Protein AF-A0A2N2TMP2-F1 (afdb_monomer)

Nearest PDB structures (foldseek):
  4es4-assembly1_H  TM=8.788E-01  e=8.209E-01  Escherichia coli K-12
  1g8e-assembly1_A  TM=8.271E-01  e=9.065E-01  Escherichia coli
  2avu-assembly1_D  TM=7.393E-01  e=7.812E-01  Escherichia coli
  8j56-assembly1_E  TM=9.249E-01  e=2.214E+00  Cupriavidus necator
  8j56-assembly1_B  TM=7.055E-01  e=1.417E+00  Cupriavidus necator

pLDDT: mean 82.1, std 12.94, range [31.88, 95.31]

Sequence (190 aa):
MTAQVSIDRDIAEENLMLLDARSRMLNETRFFPAIARWGMCSETVNEVRSLEATMIERAADCLAPLFGFIDLDETVVQAIESTDIAGQARQRDEVDAVIAEENLALLLTRWSSCKQSPVHAQAVFGLSTRLIDSLRRATISDLRRASRRGVRLGAVTVRPQYFFHAGRNLWLQRSQRTNLAICNSRRGAY

Radius of gyration: 16.53 Å; Cα contacts (8 Å, |Δi|>4): 237; chains: 1; bounding box: 43×38×39 Å

Mean predicted aligned error: 7.03 Å

Structure (mmCIF, N/CA/C/O backbone):
data_AF-A0A2N2TMP2-F1
#
_entry.id   AF-A0A2N2TMP2-F1
#
loop_
_atom_site.group_PDB
_atom_site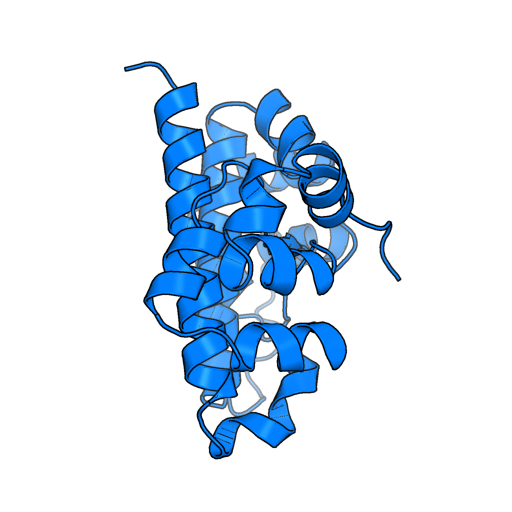.id
_atom_site.type_symbol
_atom_site.label_atom_id
_atom_site.label_alt_id
_atom_site.label_comp_id
_atom_site.label_asym_id
_atom_site.label_entity_id
_atom_site.label_seq_id
_atom_site.pdbx_PDB_ins_code
_atom_site.Cartn_x
_atom_site.Cartn_y
_atom_site.Cartn_z
_atom_site.occupancy
_atom_site.B_iso_or_equiv
_atom_site.auth_seq_id
_atom_site.auth_comp_id
_atom_site.auth_asym_id
_atom_site.auth_atom_id
_atom_site.pdbx_PDB_model_num
ATOM 1 N N . MET A 1 1 ? 14.740 2.806 21.865 1.00 49.12 1 MET A N 1
ATOM 2 C CA . MET A 1 1 ? 14.217 2.954 20.488 1.00 49.12 1 MET A CA 1
ATOM 3 C C . MET A 1 1 ? 12.872 3.652 20.571 1.00 49.12 1 MET A C 1
ATOM 5 O O . MET A 1 1 ? 12.043 3.222 21.359 1.00 49.12 1 MET A O 1
ATOM 9 N N . THR A 1 2 ? 12.695 4.768 19.868 1.00 55.72 2 THR A N 1
ATOM 10 C CA . THR A 1 2 ? 11.462 5.573 19.885 1.00 55.72 2 THR A CA 1
ATOM 11 C C . THR A 1 2 ? 10.420 4.981 18.931 1.00 55.72 2 THR A C 1
ATOM 13 O O . THR A 1 2 ? 10.786 4.400 17.913 1.00 55.72 2 THR A O 1
ATOM 16 N N . ALA A 1 3 ? 9.127 5.133 19.240 1.00 61.69 3 ALA A N 1
ATOM 17 C CA . ALA A 1 3 ? 8.019 4.599 18.432 1.00 61.69 3 ALA A CA 1
ATOM 18 C C . ALA A 1 3 ? 8.085 5.020 16.947 1.00 61.69 3 ALA A C 1
ATOM 20 O O . ALA A 1 3 ? 7.755 4.233 16.069 1.00 61.69 3 ALA A O 1
ATOM 21 N N . GLN A 1 4 ? 8.616 6.214 16.661 1.00 59.62 4 GLN A N 1
ATOM 22 C CA . GLN A 1 4 ? 8.807 6.720 15.298 1.00 59.62 4 GLN A CA 1
ATOM 23 C C . GLN A 1 4 ? 9.732 5.831 14.445 1.00 59.62 4 GLN A C 1
ATOM 25 O O . GLN A 1 4 ? 9.402 5.534 13.304 1.00 59.62 4 GLN A O 1
ATOM 30 N N . VAL A 1 5 ? 10.838 5.333 15.014 1.00 62.31 5 VAL A N 1
ATOM 31 C CA . VAL A 1 5 ? 11.801 4.470 14.297 1.00 62.31 5 VAL A CA 1
ATOM 32 C C . VAL A 1 5 ? 11.179 3.117 13.933 1.00 62.31 5 VAL A C 1
ATOM 34 O O . VAL A 1 5 ? 11.568 2.509 12.941 1.00 62.31 5 VAL A O 1
ATOM 37 N N . SER A 1 6 ? 10.207 2.644 14.720 1.00 72.12 6 SER A N 1
ATOM 38 C CA . SER A 1 6 ? 9.470 1.415 14.409 1.00 72.12 6 SER A CA 1
ATOM 39 C C . SER A 1 6 ? 8.534 1.613 13.219 1.00 72.12 6 SER A C 1
ATOM 41 O O . SER A 1 6 ? 8.517 0.782 12.323 1.00 72.12 6 SER A O 1
ATOM 43 N N . ILE A 1 7 ? 7.792 2.723 13.185 1.00 71.38 7 ILE A N 1
ATOM 44 C CA . ILE A 1 7 ? 6.792 2.974 12.138 1.00 71.38 7 ILE A CA 1
ATOM 45 C C . ILE A 1 7 ? 7.455 3.258 10.786 1.00 71.38 7 ILE A C 1
ATOM 47 O O . ILE A 1 7 ? 7.003 2.764 9.758 1.00 71.38 7 ILE A O 1
ATOM 51 N N . ASP A 1 8 ? 8.551 4.017 10.787 1.00 76.31 8 ASP A N 1
ATOM 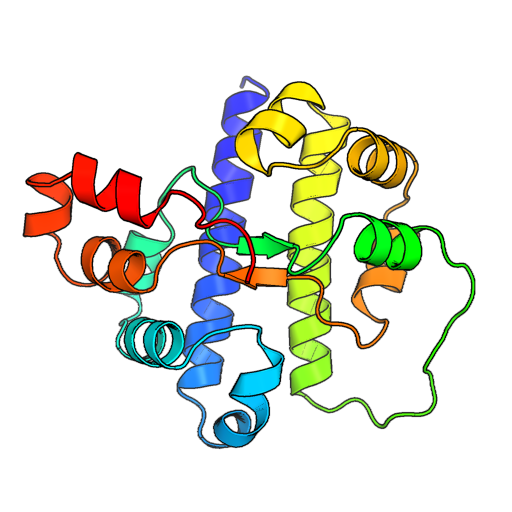52 C CA . ASP A 1 8 ? 9.315 4.321 9.573 1.00 76.31 8 ASP A CA 1
ATOM 53 C C . ASP A 1 8 ? 9.846 3.035 8.910 1.00 76.31 8 ASP A C 1
ATOM 55 O O . ASP A 1 8 ? 9.836 2.899 7.685 1.00 76.31 8 ASP A O 1
ATOM 59 N N . ARG A 1 9 ? 10.245 2.05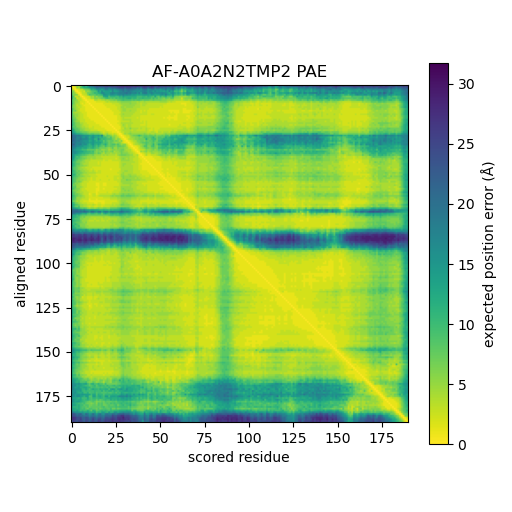5 9.731 1.00 82.94 9 ARG A N 1
ATOM 60 C CA . ARG A 1 9 ? 10.654 0.726 9.274 1.00 82.94 9 ARG A CA 1
ATOM 61 C C . ARG A 1 9 ? 9.478 -0.075 8.709 1.00 82.94 9 ARG A C 1
ATOM 63 O O . ARG A 1 9 ? 9.628 -0.667 7.644 1.00 82.94 9 ARG A O 1
ATOM 70 N N . ASP A 1 10 ? 8.323 -0.048 9.374 1.00 85.81 10 ASP A N 1
ATOM 71 C CA . ASP A 1 10 ? 7.113 -0.741 8.911 1.00 85.81 10 ASP A CA 1
ATOM 72 C C . ASP A 1 10 ? 6.667 -0.233 7.521 1.00 85.81 10 ASP A C 1
ATOM 74 O O . ASP A 1 10 ? 6.232 -1.020 6.681 1.00 85.81 10 ASP A O 1
ATOM 78 N N . ILE A 1 11 ? 6.819 1.071 7.240 1.00 87.94 11 ILE A N 1
ATOM 79 C CA . ILE A 1 11 ? 6.499 1.663 5.926 1.00 87.94 11 ILE A CA 1
ATOM 80 C C . ILE A 1 11 ? 7.450 1.158 4.836 1.00 87.94 11 ILE A C 1
ATOM 82 O O . ILE A 1 11 ? 6.992 0.765 3.764 1.00 87.94 11 ILE A O 1
ATOM 86 N N . ALA A 1 12 ? 8.760 1.158 5.092 1.00 89.50 12 ALA A N 1
ATOM 87 C CA . ALA A 1 12 ? 9.741 0.684 4.117 1.00 89.50 12 ALA A CA 1
ATOM 88 C C . ALA A 1 12 ? 9.577 -0.821 3.827 1.00 89.50 12 ALA A C 1
ATOM 90 O O . ALA A 1 12 ? 9.623 -1.240 2.668 1.00 89.50 12 ALA A O 1
ATOM 91 N N . GLU A 1 13 ? 9.324 -1.629 4.863 1.00 91.31 13 GLU A N 1
ATOM 92 C CA . GLU A 1 13 ? 9.059 -3.066 4.723 1.00 91.31 13 GLU A CA 1
ATOM 93 C C . GLU A 1 13 ? 7.775 -3.327 3.920 1.00 91.31 13 GLU A C 1
ATOM 95 O O . GLU A 1 13 ? 7.776 -4.155 3.004 1.00 91.31 13 GLU A O 1
ATOM 100 N N . GLU A 1 14 ? 6.698 -2.583 4.191 1.00 92.88 14 GLU A N 1
ATOM 101 C CA . GLU A 1 14 ? 5.471 -2.654 3.398 1.00 92.88 14 GLU A CA 1
ATOM 102 C C . GLU A 1 14 ? 5.707 -2.274 1.933 1.00 92.88 14 GLU A C 1
ATOM 104 O O . GLU A 1 14 ? 5.269 -2.996 1.032 1.00 92.88 14 GLU A O 1
ATOM 109 N N . ASN A 1 15 ? 6.379 -1.145 1.691 1.00 93.88 15 ASN A N 1
ATOM 110 C CA . ASN A 1 15 ? 6.670 -0.656 0.348 1.00 93.88 15 ASN A CA 1
ATOM 111 C C . ASN A 1 15 ? 7.409 -1.720 -0.465 1.00 93.88 15 ASN A C 1
ATOM 113 O O . ASN A 1 15 ? 7.020 -2.000 -1.599 1.00 93.88 15 ASN A O 1
ATOM 117 N N . LEU A 1 16 ? 8.439 -2.334 0.124 1.00 94.00 16 LEU A N 1
ATOM 118 C CA . LEU A 1 16 ? 9.240 -3.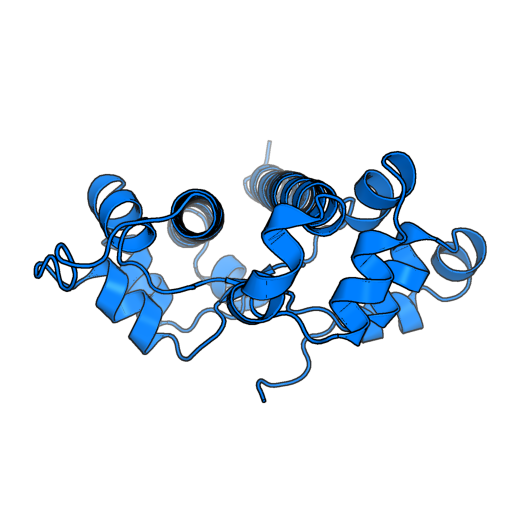360 -0.534 1.00 94.00 16 LEU A CA 1
ATOM 119 C C . LEU A 1 16 ? 8.409 -4.605 -0.827 1.00 94.00 16 LEU A C 1
ATOM 121 O O . LEU A 1 16 ? 8.372 -5.061 -1.967 1.00 94.00 16 LEU A O 1
ATOM 125 N N . MET A 1 17 ? 7.712 -5.127 0.181 1.00 93.00 17 MET A N 1
ATOM 126 C CA . MET A 1 17 ? 6.927 -6.351 0.054 1.00 93.00 17 MET A CA 1
ATOM 127 C C . MET A 1 17 ? 5.840 -6.225 -1.021 1.00 93.00 17 MET A C 1
ATOM 129 O O . MET A 1 17 ? 5.687 -7.120 -1.853 1.00 93.00 17 MET A O 1
ATOM 133 N N . LEU A 1 18 ? 5.092 -5.119 -1.023 1.00 92.00 18 LEU A N 1
ATOM 134 C CA . LEU A 1 18 ? 4.006 -4.905 -1.978 1.00 92.00 18 LEU A CA 1
ATOM 135 C C . LEU A 1 18 ? 4.530 -4.596 -3.388 1.00 92.00 18 LEU A C 1
ATOM 137 O O . LEU A 1 18 ? 3.979 -5.096 -4.371 1.00 92.00 18 LEU A O 1
ATOM 141 N N . LEU A 1 19 ? 5.597 -3.799 -3.512 1.00 92.38 19 LEU A N 1
ATOM 142 C CA . LEU A 1 19 ? 6.170 -3.453 -4.815 1.00 92.38 19 LEU A CA 1
ATOM 143 C C . LEU A 1 19 ? 6.845 -4.656 -5.483 1.00 92.38 19 LEU A C 1
ATOM 145 O O . LEU A 1 19 ? 6.641 -4.873 -6.678 1.00 92.38 19 LEU A O 1
ATOM 149 N N . ASP A 1 20 ? 7.592 -5.457 -4.721 1.00 92.25 20 ASP A N 1
ATOM 150 C CA . ASP A 1 20 ? 8.212 -6.689 -5.213 1.00 92.25 20 ASP A CA 1
ATOM 151 C C . ASP A 1 20 ? 7.157 -7.701 -5.678 1.00 92.25 20 ASP A C 1
ATOM 153 O O . ASP A 1 20 ? 7.233 -8.204 -6.801 1.00 92.25 20 ASP A O 1
ATOM 157 N N . ALA A 1 21 ? 6.124 -7.942 -4.860 1.00 88.75 21 ALA A N 1
ATOM 158 C CA . ALA A 1 21 ? 5.033 -8.844 -5.219 1.00 88.75 21 ALA A CA 1
ATOM 159 C C . ALA A 1 21 ? 4.359 -8.411 -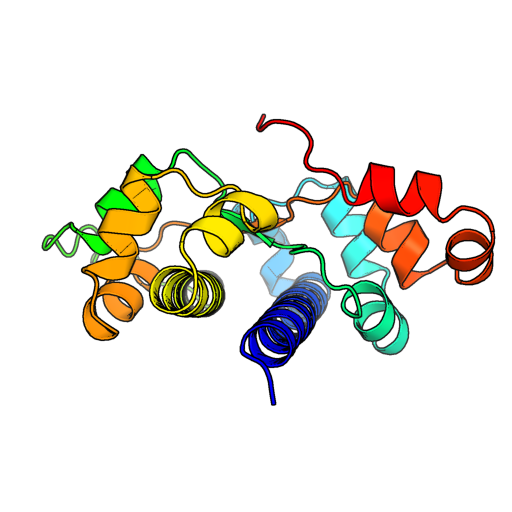6.530 1.00 88.75 21 ALA A C 1
ATOM 161 O O . ALA A 1 21 ? 4.222 -9.215 -7.455 1.00 88.75 21 ALA A O 1
ATOM 162 N N . ARG A 1 22 ? 4.015 -7.124 -6.660 1.00 87.88 22 ARG A N 1
ATOM 163 C CA . ARG A 1 22 ? 3.415 -6.588 -7.890 1.00 87.88 22 ARG A CA 1
ATOM 164 C C . ARG A 1 22 ? 4.345 -6.697 -9.091 1.00 87.88 22 ARG A C 1
ATOM 166 O O . ARG A 1 22 ? 3.878 -7.068 -10.164 1.00 87.88 22 ARG A O 1
ATOM 173 N N . SER A 1 23 ? 5.635 -6.403 -8.936 1.00 89.00 23 SER A N 1
ATOM 174 C CA . SER A 1 23 ? 6.600 -6.526 -10.034 1.00 89.00 23 SER A CA 1
ATOM 175 C C . SER A 1 23 ? 6.718 -7.970 -10.525 1.00 89.00 23 SER A C 1
ATOM 177 O O . SER A 1 23 ? 6.630 -8.220 -11.730 1.00 89.00 23 SER A O 1
ATOM 179 N N . ARG A 1 24 ? 6.825 -8.942 -9.608 1.00 87.00 24 ARG A N 1
ATOM 180 C CA . ARG A 1 24 ? 6.861 -10.368 -9.965 1.00 87.00 24 ARG A CA 1
ATOM 181 C C . ARG A 1 24 ? 5.616 -10.779 -10.738 1.00 87.00 24 ARG A C 1
ATOM 183 O O . ARG A 1 24 ? 5.731 -11.334 -11.827 1.00 87.00 24 ARG A O 1
ATOM 190 N N . MET A 1 25 ? 4.436 -10.425 -10.239 1.00 83.56 25 MET A N 1
ATOM 191 C CA . MET A 1 25 ? 3.199 -10.805 -10.910 1.00 83.56 25 MET A CA 1
ATOM 192 C C . MET A 1 25 ? 2.999 -10.092 -12.259 1.00 83.56 25 MET A C 1
ATOM 194 O O . MET A 1 25 ? 2.483 -10.706 -13.187 1.00 83.56 25 MET A O 1
ATOM 198 N N . LEU A 1 26 ? 3.406 -8.823 -12.411 1.00 85.44 26 LEU A N 1
ATOM 199 C CA . LEU A 1 26 ? 3.325 -8.106 -13.696 1.00 85.44 26 LEU A CA 1
ATOM 200 C C . LEU A 1 26 ? 4.223 -8.723 -14.778 1.00 85.44 26 LEU A C 1
ATOM 202 O O . LEU A 1 26 ? 3.937 -8.579 -15.969 1.00 85.44 26 LEU A O 1
ATOM 206 N N . ASN A 1 27 ? 5.307 -9.382 -14.372 1.00 83.50 27 ASN A N 1
ATOM 207 C CA . ASN A 1 27 ? 6.220 -10.083 -15.271 1.00 83.50 27 ASN A CA 1
ATOM 208 C C . ASN A 1 27 ? 5.737 -11.498 -15.634 1.00 83.50 27 ASN A C 1
ATOM 210 O O . ASN A 1 27 ? 6.237 -12.095 -16.587 1.00 83.50 27 ASN A O 1
ATOM 214 N N . GLU A 1 28 ? 4.733 -12.024 -14.935 1.00 82.31 28 GLU A N 1
ATOM 215 C CA . GLU A 1 28 ? 4.119 -13.311 -15.238 1.00 82.31 28 GLU A CA 1
ATOM 216 C C . GLU A 1 28 ? 2.938 -13.148 -16.214 1.00 82.31 28 GLU A C 1
ATOM 218 O O . GLU A 1 28 ? 1.871 -12.635 -15.872 1.00 82.31 28 GLU A O 1
ATOM 223 N N . THR A 1 29 ? 3.092 -13.656 -17.442 1.00 66.31 29 THR A N 1
ATOM 224 C CA . THR A 1 29 ? 2.125 -13.503 -18.550 1.00 66.31 29 THR A CA 1
ATOM 225 C C . THR A 1 29 ? 0.694 -13.933 -18.198 1.00 66.31 29 THR A C 1
ATOM 227 O O . THR A 1 29 ? -0.268 -13.364 -18.714 1.00 66.31 29 THR A O 1
ATOM 230 N N . ARG A 1 30 ? 0.534 -14.904 -17.288 1.00 70.62 30 ARG A N 1
ATOM 231 C CA . ARG A 1 30 ? -0.775 -15.404 -16.831 1.00 70.62 30 ARG A CA 1
ATOM 232 C C . ARG A 1 30 ? -1.618 -14.354 -16.102 1.00 70.62 30 ARG A C 1
ATOM 234 O O . ARG A 1 30 ? -2.841 -14.450 -16.121 1.00 70.62 30 ARG A O 1
ATOM 241 N N . PHE A 1 31 ? -0.992 -13.347 -15.495 1.00 68.94 31 PHE A N 1
ATOM 242 C CA . PHE A 1 31 ? -1.686 -12.324 -14.709 1.00 68.94 31 PHE A CA 1
ATOM 243 C C . PHE A 1 31 ? -2.033 -11.064 -15.508 1.00 68.94 31 PHE A C 1
ATOM 245 O O . PHE A 1 31 ? -2.768 -10.206 -15.019 1.00 68.94 31 PHE A O 1
ATOM 252 N N . PHE A 1 32 ? -1.581 -10.973 -16.762 1.00 66.62 32 PHE A N 1
ATOM 253 C CA . PHE A 1 32 ? -1.795 -9.807 -17.618 1.00 66.62 32 PHE A CA 1
ATOM 254 C C . PHE A 1 32 ? -3.281 -9.433 -17.828 1.00 66.62 32 PHE A C 1
ATOM 256 O O . PHE A 1 32 ? -3.613 -8.250 -17.725 1.00 66.62 32 PHE A O 1
ATOM 263 N N . PRO A 1 33 ? -4.220 -10.385 -18.023 1.00 67.19 33 PRO A N 1
ATOM 264 C CA . PRO A 1 33 ? -5.647 -10.063 -18.149 1.00 67.19 33 PRO A CA 1
ATOM 265 C C . PRO A 1 33 ? -6.276 -9.487 -16.868 1.00 67.19 33 PRO A C 1
ATOM 267 O O . PRO A 1 33 ? -7.332 -8.861 -16.926 1.00 67.19 33 PRO A O 1
ATOM 270 N N . ALA A 1 34 ? -5.643 -9.693 -15.707 1.00 67.88 34 ALA A N 1
ATOM 271 C CA . ALA A 1 34 ? -6.163 -9.302 -14.399 1.00 67.88 34 ALA A CA 1
ATOM 272 C C . ALA A 1 34 ? -5.573 -7.984 -13.868 1.00 67.88 34 ALA A C 1
ATOM 274 O O . ALA A 1 34 ? -5.944 -7.557 -12.776 1.00 67.88 34 ALA A O 1
ATOM 275 N N . ILE A 1 35 ? -4.711 -7.306 -14.637 1.00 69.44 35 ILE A N 1
ATOM 276 C CA . ILE A 1 35 ? -4.037 -6.055 -14.240 1.00 69.44 35 ILE A CA 1
ATOM 277 C C . ILE A 1 35 ? -5.031 -4.973 -13.791 1.00 69.44 35 ILE A C 1
ATOM 279 O O . ILE A 1 35 ? -4.772 -4.256 -12.823 1.00 69.44 35 ILE A O 1
ATOM 283 N N . ALA A 1 36 ? -6.203 -4.898 -14.432 1.00 69.00 36 ALA A N 1
ATOM 284 C CA . ALA A 1 36 ? -7.260 -3.955 -14.061 1.00 69.00 36 ALA A CA 1
ATOM 285 C C . ALA A 1 36 ? -7.739 -4.123 -12.603 1.00 69.00 36 ALA A C 1
ATOM 287 O O . ALA A 1 36 ? -8.183 -3.159 -11.985 1.00 69.00 36 ALA A O 1
ATOM 288 N N . ARG A 1 37 ? -7.607 -5.323 -12.016 1.00 72.56 37 ARG A N 1
ATOM 289 C CA . ARG A 1 37 ? -8.005 -5.617 -10.626 1.00 72.56 37 ARG A CA 1
ATOM 290 C C . ARG A 1 37 ? -7.001 -5.108 -9.589 1.00 72.56 37 ARG A C 1
ATOM 292 O O . ARG A 1 37 ? -7.318 -5.105 -8.403 1.00 72.56 37 ARG A O 1
ATOM 299 N N . TRP A 1 38 ? -5.799 -4.685 -9.992 1.00 73.62 38 TRP A N 1
ATOM 300 C CA . TRP A 1 38 ? -4.738 -4.275 -9.056 1.00 73.62 38 TRP A CA 1
ATOM 301 C C . TRP A 1 38 ? -4.730 -2.775 -8.751 1.00 73.62 38 TRP A C 1
ATOM 303 O O . TRP A 1 38 ? -3.855 -2.298 -8.019 1.00 73.62 38 TRP A O 1
ATOM 313 N N . GLY A 1 39 ? -5.698 -2.029 -9.296 1.00 72.25 39 GLY A N 1
ATOM 314 C CA . GLY A 1 39 ? -5.834 -0.594 -9.053 1.00 72.25 39 GLY A CA 1
ATOM 315 C C . GLY A 1 39 ? -4.616 0.194 -9.542 1.00 72.25 39 GLY A C 1
ATOM 316 O O . GLY A 1 39 ? -4.125 1.068 -8.835 1.00 72.25 39 GLY A O 1
ATOM 317 N N . MET A 1 40 ? -4.071 -0.167 -10.710 1.00 78.88 40 MET A N 1
ATOM 318 C CA . MET A 1 40 ? -2.970 0.551 -11.361 1.00 78.88 40 MET A CA 1
ATOM 319 C C . MET A 1 40 ? -3.402 1.031 -12.741 1.00 78.88 40 MET A C 1
ATOM 321 O O . MET A 1 40 ? -4.021 0.283 -13.496 1.00 78.88 40 MET A O 1
ATOM 325 N N . CYS A 1 41 ? -3.031 2.262 -13.092 1.00 82.50 41 CYS A N 1
ATOM 326 C CA . CYS A 1 41 ? -3.118 2.714 -14.475 1.00 82.50 41 CYS A CA 1
ATOM 327 C C . CYS A 1 41 ? -2.030 2.041 -15.331 1.00 82.50 41 CYS A C 1
ATOM 329 O O . CYS A 1 41 ? -1.021 1.546 -14.818 1.00 82.50 41 CYS A O 1
ATOM 331 N N . SER A 1 42 ? -2.222 2.049 -16.651 1.00 83.38 42 SER A N 1
ATOM 332 C CA . SER A 1 42 ? -1.281 1.471 -17.623 1.00 83.38 42 SER A CA 1
ATOM 333 C C . SER A 1 42 ? 0.132 2.052 -17.506 1.00 83.38 42 SER A C 1
ATOM 335 O O . SER A 1 42 ? 1.112 1.329 -17.653 1.00 83.38 42 SER A O 1
ATOM 337 N N . GLU A 1 43 ? 0.248 3.341 -17.192 1.00 86.62 43 GLU A N 1
ATOM 338 C CA . GLU A 1 43 ? 1.528 4.022 -16.983 1.00 86.62 43 GLU A CA 1
ATOM 339 C C . GLU A 1 43 ? 2.282 3.444 -15.778 1.00 86.62 43 GLU A C 1
ATOM 341 O O . GLU A 1 43 ? 3.449 3.081 -15.904 1.00 86.62 43 GLU A O 1
ATOM 346 N N . THR A 1 44 ? 1.610 3.282 -14.629 1.00 87.38 44 THR A N 1
ATOM 347 C CA . THR A 1 44 ? 2.206 2.657 -13.436 1.00 87.38 44 THR A CA 1
ATOM 348 C C . THR A 1 44 ? 2.637 1.226 -13.724 1.00 87.38 44 THR A C 1
ATOM 350 O O . THR A 1 44 ? 3.726 0.822 -13.327 1.00 87.38 44 THR A O 1
ATOM 353 N N . VAL A 1 45 ? 1.811 0.463 -14.444 1.00 88.31 45 VAL A N 1
ATOM 354 C CA . VAL A 1 45 ? 2.128 -0.917 -14.836 1.00 88.31 45 VAL A CA 1
ATOM 355 C C . VAL A 1 45 ? 3.413 -0.972 -15.658 1.00 88.31 45 VAL A C 1
ATOM 357 O O . VAL A 1 45 ? 4.289 -1.783 -15.362 1.00 88.31 45 VAL A O 1
ATOM 360 N N . ASN A 1 46 ? 3.544 -0.103 -16.662 1.00 88.44 46 ASN A N 1
ATOM 361 C CA . ASN A 1 46 ? 4.725 -0.059 -17.521 1.00 88.44 46 ASN A CA 1
ATOM 362 C C . ASN A 1 46 ? 5.991 0.284 -16.732 1.00 88.44 46 ASN A C 1
ATOM 364 O O . ASN A 1 46 ? 7.019 -0.368 -16.918 1.00 88.44 46 ASN A O 1
ATOM 368 N N . GLU A 1 47 ? 5.913 1.269 -15.835 1.00 90.38 47 GLU A N 1
ATOM 369 C CA . GLU A 1 47 ? 7.061 1.654 -15.018 1.00 90.38 47 GLU A CA 1
ATOM 370 C C . GLU A 1 47 ? 7.462 0.537 -14.055 1.00 90.38 47 GLU A C 1
ATOM 372 O O . GLU A 1 47 ? 8.621 0.128 -14.073 1.00 90.38 47 GLU A O 1
ATOM 377 N N . VAL A 1 48 ? 6.520 -0.022 -13.285 1.00 89.56 48 VAL A N 1
ATOM 378 C CA . VAL A 1 48 ? 6.807 -1.092 -12.312 1.00 89.56 48 VAL A CA 1
ATOM 379 C C . VAL A 1 48 ? 7.362 -2.339 -13.001 1.00 89.56 48 VAL A C 1
ATOM 381 O O . VAL A 1 48 ? 8.343 -2.904 -12.525 1.00 89.56 48 VAL A O 1
ATOM 384 N N . ARG A 1 49 ? 6.804 -2.741 -14.152 1.00 89.38 49 ARG A N 1
ATOM 385 C CA . ARG A 1 49 ? 7.297 -3.901 -14.916 1.00 89.38 49 ARG A CA 1
ATOM 386 C C . ARG A 1 49 ? 8.722 -3.701 -15.439 1.00 89.38 49 ARG A C 1
ATOM 388 O O . ARG A 1 49 ? 9.437 -4.671 -15.660 1.00 89.38 49 ARG A O 1
ATOM 395 N N . SER A 1 50 ? 9.134 -2.453 -15.657 1.00 89.44 50 SER A N 1
ATOM 396 C CA . SER A 1 50 ? 10.478 -2.123 -16.142 1.00 89.44 50 SER A CA 1
ATOM 397 C C . SER A 1 50 ? 11.555 -2.105 -15.049 1.00 89.44 50 SER A C 1
ATOM 399 O O . SER A 1 50 ? 12.726 -1.899 -15.367 1.00 89.44 50 SER A O 1
ATOM 401 N N . LEU A 1 51 ? 11.183 -2.287 -13.776 1.00 90.50 51 LEU A N 1
ATOM 402 C CA . LEU A 1 51 ? 12.120 -2.263 -12.655 1.00 90.50 51 LEU A CA 1
ATOM 403 C C . LEU A 1 51 ? 12.804 -3.621 -12.464 1.00 90.50 51 LEU A C 1
ATOM 405 O O . LEU A 1 51 ? 12.150 -4.649 -12.304 1.00 90.50 51 LEU A O 1
ATOM 409 N N . GLU A 1 52 ? 14.133 -3.603 -12.384 1.00 90.94 52 GLU A N 1
ATOM 410 C CA . GLU A 1 52 ? 14.924 -4.737 -11.893 1.00 90.94 52 GLU A CA 1
ATOM 411 C C . GLU A 1 52 ? 14.915 -4.789 -10.356 1.00 90.94 52 GLU A C 1
ATOM 413 O O . GLU A 1 52 ? 14.621 -3.790 -9.700 1.00 90.94 52 GLU A O 1
ATOM 418 N N . ALA A 1 53 ? 15.315 -5.920 -9.763 1.00 89.12 53 ALA A N 1
ATOM 419 C CA . ALA A 1 53 ? 15.309 -6.130 -8.308 1.00 89.12 53 ALA A CA 1
ATOM 420 C C . ALA A 1 53 ? 15.982 -4.989 -7.517 1.00 89.12 53 ALA A C 1
ATOM 422 O O . ALA A 1 53 ? 15.391 -4.428 -6.599 1.00 89.12 53 ALA A O 1
ATOM 423 N N . THR A 1 54 ? 17.172 -4.550 -7.940 1.00 89.88 54 THR A N 1
ATOM 424 C CA . THR A 1 54 ? 17.877 -3.436 -7.276 1.00 89.88 54 THR A CA 1
ATOM 425 C C . THR A 1 54 ? 17.152 -2.094 -7.424 1.00 89.88 54 THR A C 1
ATOM 427 O O . THR A 1 54 ? 17.300 -1.206 -6.590 1.00 89.88 54 THR A O 1
ATOM 430 N N . MET A 1 55 ? 16.364 -1.909 -8.485 1.00 92.06 55 MET A N 1
ATOM 431 C CA . MET A 1 55 ? 15.561 -0.703 -8.701 1.00 92.06 55 MET A CA 1
ATOM 432 C C . MET A 1 55 ? 14.300 -0.714 -7.837 1.00 92.06 55 MET A C 1
ATOM 434 O O . MET A 1 55 ? 13.873 0.347 -7.386 1.00 92.06 55 MET A O 1
ATOM 438 N N . ILE A 1 56 ? 13.732 -1.899 -7.592 1.00 92.06 56 ILE A N 1
ATOM 439 C CA . ILE A 1 56 ? 12.610 -2.110 -6.672 1.00 92.06 56 ILE A CA 1
ATOM 440 C C . ILE A 1 56 ? 13.036 -1.753 -5.252 1.00 92.06 56 ILE A C 1
ATOM 442 O O . ILE A 1 56 ? 12.374 -0.933 -4.623 1.00 92.06 56 ILE A O 1
ATOM 446 N N . GLU A 1 57 ? 14.165 -2.289 -4.782 1.00 90.88 57 GLU A N 1
ATOM 447 C CA . GLU A 1 57 ? 14.707 -1.977 -3.453 1.00 90.88 57 GLU A CA 1
ATOM 448 C C . GLU A 1 57 ? 14.895 -0.469 -3.265 1.00 90.88 57 GLU A C 1
ATOM 450 O O . GLU A 1 57 ? 14.429 0.099 -2.281 1.00 90.88 57 GLU A O 1
ATOM 455 N N . ARG A 1 58 ? 15.487 0.213 -4.254 1.00 88.75 58 ARG A N 1
ATOM 456 C CA . ARG A 1 58 ? 15.661 1.674 -4.214 1.00 88.75 58 ARG A CA 1
ATOM 457 C C . ARG A 1 58 ? 14.350 2.449 -4.216 1.00 88.75 58 ARG A C 1
ATOM 459 O O . ARG A 1 58 ? 14.252 3.467 -3.540 1.00 88.75 58 ARG A O 1
ATOM 466 N N . ALA A 1 59 ? 13.374 2.023 -5.014 1.00 89.62 59 ALA A N 1
ATOM 467 C CA . ALA A 1 59 ? 12.074 2.680 -5.068 1.00 89.62 59 ALA A CA 1
ATOM 468 C C . ALA A 1 59 ? 11.278 2.463 -3.773 1.00 89.62 59 ALA A C 1
ATOM 470 O O . ALA A 1 59 ? 10.523 3.339 -3.371 1.00 89.62 59 ALA A O 1
ATOM 471 N N . ALA A 1 60 ? 11.452 1.315 -3.120 1.00 91.88 60 ALA A N 1
ATOM 472 C CA . ALA A 1 60 ? 10.812 0.998 -1.853 1.00 91.88 60 ALA A CA 1
ATOM 473 C C . ALA A 1 60 ? 11.481 1.665 -0.640 1.00 91.88 60 ALA A C 1
ATOM 475 O O . ALA A 1 60 ? 10.804 1.885 0.366 1.00 91.88 60 ALA A O 1
ATOM 476 N N . ASP A 1 61 ? 12.768 2.021 -0.742 1.00 88.94 61 ASP A N 1
ATOM 477 C CA . ASP A 1 61 ? 13.554 2.709 0.292 1.00 88.94 61 ASP A CA 1
ATOM 478 C C . ASP A 1 61 ? 13.144 4.185 0.448 1.00 88.94 61 ASP A C 1
ATOM 480 O O . ASP A 1 61 ? 13.862 5.137 0.124 1.00 88.94 61 ASP A O 1
ATOM 484 N N . CYS A 1 62 ? 11.915 4.391 0.914 1.00 85.62 62 CYS A N 1
ATOM 485 C CA . CYS A 1 62 ? 11.417 5.687 1.324 1.00 85.62 62 CYS A CA 1
ATOM 486 C C . CYS A 1 62 ? 10.439 5.559 2.493 1.00 85.62 62 CYS A C 1
ATOM 488 O O . CYS A 1 62 ? 9.770 4.545 2.677 1.00 85.62 62 CYS A O 1
ATOM 490 N N . LEU A 1 63 ? 10.330 6.642 3.262 1.00 84.56 63 LEU A N 1
ATOM 491 C CA . LEU A 1 63 ? 9.450 6.724 4.432 1.00 84.56 63 LEU A CA 1
ATOM 492 C C . LEU A 1 63 ? 8.024 7.170 4.087 1.00 84.56 63 LEU A C 1
ATOM 494 O O . LEU A 1 63 ? 7.201 7.381 4.973 1.00 84.56 63 LEU A O 1
ATOM 498 N N . ALA A 1 64 ? 7.730 7.361 2.801 1.00 86.00 64 ALA A N 1
ATOM 499 C CA . ALA A 1 64 ? 6.386 7.680 2.354 1.00 86.00 64 ALA A CA 1
ATOM 500 C C . ALA A 1 64 ? 5.667 6.390 1.942 1.00 86.00 64 ALA A C 1
ATOM 502 O O . ALA A 1 64 ? 6.265 5.555 1.261 1.00 86.00 64 ALA A O 1
ATOM 503 N N . PRO A 1 65 ? 4.386 6.224 2.296 1.00 89.00 65 PRO A N 1
ATOM 504 C CA . PRO A 1 65 ? 3.619 5.074 1.851 1.00 89.00 65 PRO A CA 1
ATOM 505 C C . PRO A 1 65 ? 3.377 5.145 0.338 1.00 89.00 65 PRO A C 1
ATOM 507 O O . PRO A 1 65 ? 2.669 6.032 -0.145 1.00 89.00 65 PRO A O 1
ATOM 510 N N . LEU A 1 66 ? 3.925 4.183 -0.409 1.00 91.12 66 LEU A N 1
ATOM 511 C CA . LEU A 1 66 ? 3.677 4.050 -1.851 1.00 91.12 66 LEU A CA 1
ATOM 512 C C . LEU A 1 66 ? 2.276 3.514 -2.145 1.00 91.12 66 LEU A C 1
ATOM 514 O O . LEU A 1 66 ? 1.726 3.737 -3.229 1.00 91.12 66 LEU A O 1
ATOM 518 N N . PHE A 1 67 ? 1.713 2.813 -1.165 1.00 90.81 67 PHE A N 1
ATOM 519 C CA . PHE A 1 67 ? 0.413 2.181 -1.225 1.00 90.81 67 PHE A CA 1
ATOM 520 C C . PHE A 1 67 ? -0.544 2.803 -0.205 1.00 90.81 67 PHE A C 1
ATOM 522 O O . PHE A 1 67 ? -0.165 3.244 0.882 1.00 90.81 67 PHE A O 1
ATOM 529 N N . GLY A 1 68 ? -1.824 2.833 -0.545 1.00 89.25 68 GLY A N 1
ATOM 530 C CA . GLY A 1 68 ? -2.884 3.332 0.324 1.00 89.25 68 GLY A CA 1
ATOM 531 C C . GLY A 1 68 ? -4.224 2.733 -0.057 1.00 89.25 68 GLY A C 1
ATOM 532 O O . GLY A 1 68 ? -4.294 1.913 -0.971 1.00 89.25 68 GLY A O 1
ATOM 533 N N . PHE A 1 69 ? -5.281 3.111 0.657 1.00 88.94 69 PHE A N 1
ATOM 534 C CA . PHE A 1 69 ? -6.616 2.614 0.343 1.00 88.94 69 PHE A CA 1
ATOM 535 C C . PHE A 1 69 ? -7.152 3.234 -0.963 1.00 88.94 69 PHE A C 1
ATOM 537 O O . PHE A 1 69 ? -6.898 4.410 -1.216 1.00 88.94 69 PHE A O 1
ATOM 544 N N . ILE A 1 70 ? -7.825 2.428 -1.800 1.00 77.50 70 ILE A N 1
ATOM 545 C CA . ILE A 1 70 ? -8.365 2.827 -3.120 1.00 77.50 70 ILE A CA 1
ATOM 546 C C . ILE A 1 70 ? -9.459 3.877 -2.980 1.00 77.50 70 ILE A C 1
ATOM 548 O O . ILE A 1 70 ? -9.450 4.871 -3.696 1.00 77.50 70 ILE A O 1
ATOM 552 N N . ASP A 1 71 ? -10.393 3.620 -2.070 1.00 68.69 71 ASP A N 1
ATOM 553 C CA . ASP A 1 71 ? -11.675 4.306 -1.985 1.00 68.69 71 ASP A CA 1
ATOM 554 C C . ASP A 1 71 ? -11.943 4.824 -0.575 1.00 68.69 71 ASP A C 1
ATOM 556 O O . ASP A 1 71 ? -11.269 4.448 0.388 1.00 68.69 71 ASP A O 1
ATOM 560 N N . LEU A 1 72 ? -12.976 5.673 -0.507 1.00 64.50 72 LEU A N 1
ATOM 561 C CA . LEU A 1 72 ? -13.624 6.218 0.684 1.00 64.50 72 LEU A CA 1
ATOM 562 C C . LEU A 1 72 ? -13.491 5.284 1.889 1.00 64.50 72 LEU A C 1
ATOM 564 O O . LEU A 1 72 ? -13.855 4.108 1.822 1.00 64.50 72 LEU A O 1
ATOM 568 N N . ASP A 1 73 ? -13.056 5.855 3.009 1.00 79.19 73 ASP A N 1
ATOM 569 C CA . ASP A 1 73 ? -12.925 5.208 4.315 1.00 79.19 73 ASP A CA 1
ATOM 570 C C . ASP A 1 73 ? -14.090 4.264 4.664 1.00 79.19 73 ASP A C 1
ATOM 572 O O . ASP A 1 73 ? -13.876 3.240 5.310 1.00 79.19 73 ASP A O 1
ATOM 576 N N . GLU A 1 74 ? -15.300 4.544 4.171 1.00 81.62 74 GLU A N 1
ATOM 577 C CA . GLU A 1 74 ? -16.481 3.685 4.285 1.00 81.62 74 GLU A CA 1
ATOM 578 C C . GLU A 1 74 ? -16.279 2.248 3.791 1.00 81.62 74 GLU A C 1
ATOM 580 O O . GLU A 1 74 ? -16.704 1.328 4.481 1.00 81.62 74 GLU A O 1
ATOM 585 N N . THR A 1 75 ? -15.628 2.011 2.649 1.00 85.94 75 THR A N 1
ATOM 586 C CA . THR A 1 75 ? -15.438 0.646 2.119 1.00 85.94 75 THR A CA 1
ATOM 587 C C . THR A 1 75 ? -14.552 -0.178 3.049 1.00 85.94 75 THR A C 1
ATOM 589 O O . THR A 1 75 ? -14.820 -1.352 3.311 1.00 85.94 75 THR A O 1
ATOM 592 N N . VAL A 1 76 ? -13.507 0.447 3.598 1.00 88.50 76 VAL A N 1
ATOM 593 C CA . VAL A 1 76 ? -12.590 -0.198 4.546 1.00 88.50 76 VAL A CA 1
ATOM 594 C C . VAL A 1 76 ? -13.287 -0.426 5.887 1.00 88.50 76 VAL A C 1
ATOM 596 O O . VAL A 1 76 ? -13.213 -1.526 6.434 1.00 88.50 76 VAL A O 1
ATOM 599 N N . VAL A 1 77 ? -14.018 0.575 6.385 1.00 91.00 77 VAL A N 1
ATOM 600 C CA . VAL A 1 77 ? -14.823 0.472 7.611 1.00 91.00 77 VAL A CA 1
ATOM 601 C C . VAL A 1 77 ? -15.853 -0.650 7.482 1.00 91.00 77 VAL A C 1
ATOM 603 O O . VAL A 1 77 ? -15.907 -1.526 8.339 1.00 91.00 77 VAL A O 1
ATOM 606 N N . GLN A 1 78 ? -16.606 -0.704 6.382 1.00 88.69 78 GLN A N 1
ATOM 607 C CA . GLN A 1 78 ? -17.561 -1.780 6.114 1.00 88.69 78 GLN A CA 1
ATOM 608 C C . GLN A 1 78 ? -16.870 -3.141 6.035 1.00 88.69 78 GLN A C 1
ATOM 610 O O . GLN A 1 78 ? -17.381 -4.114 6.586 1.00 88.69 78 GLN A O 1
ATOM 615 N N . ALA A 1 79 ? -15.700 -3.236 5.397 1.00 88.06 79 ALA A N 1
ATOM 616 C CA . ALA A 1 79 ? -14.961 -4.492 5.314 1.00 88.06 79 ALA A CA 1
ATOM 617 C C . ALA A 1 79 ? -14.540 -5.023 6.698 1.00 88.06 79 ALA A C 1
ATOM 619 O O . ALA A 1 79 ? -14.573 -6.238 6.925 1.00 88.06 79 ALA A O 1
ATOM 620 N N . ILE A 1 80 ? -14.170 -4.127 7.616 1.00 90.19 80 ILE A N 1
ATOM 621 C CA . ILE A 1 80 ? -13.767 -4.449 8.991 1.00 90.19 80 ILE A CA 1
ATOM 622 C C . ILE A 1 80 ? -14.989 -4.780 9.858 1.00 90.19 80 ILE A C 1
ATOM 624 O O . ILE A 1 80 ? -15.033 -5.840 10.487 1.00 90.19 80 ILE A O 1
ATOM 628 N N . GLU A 1 81 ? -15.978 -3.887 9.886 1.00 89.31 81 GLU A N 1
ATOM 629 C CA . GLU A 1 81 ? -17.103 -3.915 10.831 1.00 89.31 81 GLU A CA 1
ATOM 630 C C . GLU A 1 81 ? -18.214 -4.880 10.421 1.00 89.31 81 GLU A C 1
ATOM 632 O O . GLU A 1 81 ? -18.942 -5.377 11.278 1.00 89.31 81 GLU A O 1
ATOM 637 N N . SER A 1 82 ? -18.344 -5.193 9.130 1.00 81.00 82 SER A N 1
ATOM 638 C CA . SER A 1 82 ? -19.347 -6.154 8.688 1.00 81.00 82 SER A CA 1
ATOM 639 C C . SER A 1 82 ? -19.038 -7.546 9.259 1.00 81.00 82 SER A C 1
ATOM 641 O O . SER A 1 82 ? -17.914 -8.070 9.186 1.00 81.00 82 SER A O 1
ATOM 643 N N . THR A 1 83 ? -20.076 -8.156 9.823 1.00 69.88 83 THR A N 1
ATOM 644 C CA . THR A 1 83 ? -20.120 -9.559 10.250 1.00 69.88 83 THR A CA 1
ATOM 645 C C . THR A 1 83 ? -20.533 -10.480 9.107 1.00 69.88 83 THR A C 1
ATOM 647 O O . THR A 1 83 ? -20.197 -11.664 9.127 1.00 69.88 83 THR A O 1
ATOM 650 N N . ASP A 1 84 ? -21.193 -9.936 8.082 1.00 64.31 84 ASP A N 1
ATOM 651 C CA . ASP A 1 84 ? -21.619 -10.693 6.914 1.00 64.31 84 ASP A CA 1
ATOM 652 C C . ASP A 1 84 ? -20.409 -11.149 6.114 1.00 64.31 84 ASP A C 1
ATOM 654 O O . ASP A 1 84 ? -19.613 -10.340 5.628 1.00 64.31 84 ASP A O 1
ATOM 658 N N . ILE A 1 85 ? -20.297 -12.459 5.917 1.00 54.12 85 ILE A N 1
ATOM 659 C CA . ILE A 1 85 ? -19.388 -13.055 4.940 1.00 54.12 85 ILE A CA 1
ATOM 660 C C . ILE A 1 85 ? -20.017 -12.850 3.553 1.00 54.12 85 ILE A C 1
ATOM 662 O O . ILE A 1 85 ? -20.460 -13.791 2.899 1.00 54.12 85 ILE A O 1
ATOM 666 N N . ALA A 1 86 ? -20.138 -11.598 3.113 1.00 47.59 86 ALA A N 1
ATOM 667 C CA . ALA A 1 86 ? -20.656 -11.300 1.788 1.00 47.59 86 ALA A CA 1
ATOM 668 C C . ALA A 1 86 ? -19.638 -11.804 0.748 1.00 47.59 86 ALA A C 1
ATOM 670 O O . ALA A 1 86 ? -18.551 -11.246 0.619 1.00 47.59 86 ALA A O 1
ATOM 671 N N . GLY A 1 87 ? -19.982 -12.890 0.042 1.00 48.56 87 GLY A N 1
ATOM 672 C CA . GLY A 1 87 ? -19.271 -13.350 -1.156 1.00 48.56 87 GLY A CA 1
ATOM 673 C C . GLY A 1 87 ? -18.502 -14.673 -1.050 1.00 48.56 87 GLY A C 1
ATOM 674 O O . GLY A 1 87 ? -17.366 -14.745 -1.505 1.00 48.56 87 GLY A O 1
ATOM 675 N N . GLN A 1 88 ? -19.091 -15.746 -0.509 1.00 45.25 88 GLN A N 1
ATOM 676 C CA . GLN A 1 88 ? -18.505 -17.103 -0.594 1.00 45.25 88 GLN A CA 1
ATOM 677 C C . GLN A 1 88 ? -18.824 -17.874 -1.894 1.00 45.25 88 GLN A C 1
ATOM 679 O O . GLN A 1 88 ? -18.460 -19.038 -2.009 1.00 45.25 88 GLN A O 1
ATOM 684 N N . ALA A 1 89 ? -19.453 -17.249 -2.896 1.00 47.06 89 ALA A N 1
ATOM 685 C CA . ALA A 1 89 ? -19.898 -17.943 -4.115 1.00 47.06 89 ALA A CA 1
ATOM 686 C C . ALA A 1 89 ? -19.142 -17.562 -5.407 1.00 47.06 89 ALA A C 1
ATOM 688 O O . ALA A 1 89 ? -19.607 -17.881 -6.498 1.00 47.06 89 ALA A O 1
ATOM 689 N N . ARG A 1 90 ? -17.986 -16.887 -5.325 1.00 59.31 90 ARG A N 1
ATOM 690 C CA . ARG A 1 90 ? -17.058 -16.764 -6.467 1.00 59.31 90 ARG A CA 1
ATOM 691 C C . ARG A 1 90 ? -15.878 -17.703 -6.249 1.00 59.31 90 ARG A C 1
ATOM 693 O O . ARG A 1 90 ? -15.285 -17.690 -5.172 1.00 59.31 90 ARG A O 1
ATOM 700 N N . GLN A 1 91 ? -15.546 -18.512 -7.260 1.00 59.84 91 GLN A N 1
ATOM 701 C CA . GLN A 1 91 ? -14.271 -19.231 -7.289 1.00 59.84 91 GLN A CA 1
ATOM 702 C C . GLN A 1 91 ? -13.158 -18.191 -7.163 1.00 59.84 91 GLN A C 1
ATOM 704 O O . GLN A 1 91 ? -12.996 -17.361 -8.053 1.00 59.84 91 GLN A O 1
ATOM 709 N N . ARG A 1 92 ? -12.450 -18.206 -6.030 1.00 68.50 92 ARG A N 1
ATOM 710 C CA . ARG A 1 92 ? -11.267 -17.371 -5.838 1.00 68.50 92 ARG A CA 1
ATOM 711 C C . ARG A 1 92 ? -10.178 -17.890 -6.755 1.00 68.50 92 ARG A C 1
ATOM 713 O O . ARG A 1 92 ? -9.819 -19.064 -6.664 1.00 68.50 92 ARG A O 1
ATOM 720 N N . ASP A 1 93 ? -9.679 -17.021 -7.617 1.00 77.88 93 ASP A N 1
ATOM 721 C CA . ASP A 1 93 ? -8.506 -17.320 -8.425 1.00 77.88 93 ASP A CA 1
ATOM 722 C C . ASP A 1 93 ? -7.210 -16.956 -7.679 1.00 77.88 93 ASP A C 1
ATOM 724 O O . ASP A 1 93 ? -7.221 -16.404 -6.575 1.00 77.88 93 ASP A O 1
ATOM 728 N N . GLU A 1 94 ? -6.065 -17.295 -8.271 1.00 81.44 94 GLU A N 1
ATOM 729 C CA . GLU A 1 94 ? -4.745 -16.981 -7.704 1.00 81.44 94 GLU A CA 1
ATOM 730 C C . GLU A 1 94 ? -4.554 -15.467 -7.490 1.00 81.44 94 GLU A C 1
ATOM 732 O O . GLU A 1 94 ? -3.882 -15.050 -6.549 1.00 81.44 94 GLU A O 1
ATOM 737 N N . VAL A 1 95 ? -5.192 -14.629 -8.316 1.00 81.25 95 VAL A N 1
ATOM 738 C CA . VAL A 1 95 ? -5.135 -13.167 -8.186 1.00 81.25 95 VAL A CA 1
ATOM 739 C C . VAL A 1 95 ? -5.885 -12.688 -6.946 1.00 81.25 95 VAL A C 1
ATOM 741 O O . VAL A 1 95 ? -5.381 -11.825 -6.229 1.00 81.25 95 VAL A O 1
ATOM 744 N N . ASP A 1 96 ? -7.056 -13.257 -6.653 1.00 83.50 96 ASP A N 1
ATOM 745 C CA . ASP A 1 96 ? -7.804 -12.953 -5.429 1.00 83.50 96 ASP A CA 1
ATOM 746 C C . ASP A 1 96 ? -7.019 -13.316 -4.167 1.00 83.50 96 ASP A C 1
ATOM 74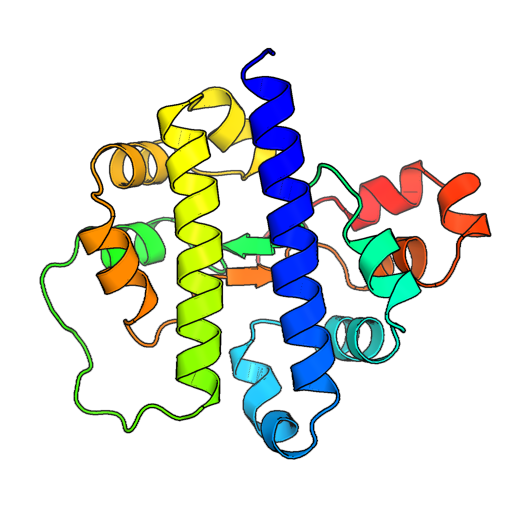8 O O . ASP A 1 96 ? -7.112 -12.609 -3.160 1.00 83.50 96 ASP A O 1
ATOM 752 N N . ALA A 1 97 ? -6.245 -14.405 -4.208 1.00 86.06 97 ALA A N 1
ATOM 753 C CA . ALA A 1 97 ? -5.390 -14.798 -3.093 1.00 86.06 97 ALA A CA 1
ATOM 754 C C . ALA A 1 97 ? -4.316 -13.736 -2.819 1.00 86.06 97 ALA A C 1
ATOM 756 O O . ALA A 1 97 ? -4.191 -13.285 -1.680 1.00 86.06 97 ALA A O 1
ATOM 757 N N . VAL A 1 98 ? -3.625 -13.259 -3.861 1.00 86.44 98 VAL A N 1
ATOM 758 C CA . VAL A 1 98 ? -2.606 -12.214 -3.692 1.00 86.44 98 VAL A CA 1
ATOM 759 C C . VAL A 1 98 ? -3.224 -10.883 -3.267 1.00 86.44 98 VAL A C 1
ATOM 761 O O . VAL A 1 98 ? -2.725 -10.238 -2.348 1.00 86.44 98 VAL A O 1
ATOM 764 N N . ILE A 1 99 ? -4.365 -10.494 -3.842 1.00 87.25 99 ILE A N 1
ATOM 765 C CA . ILE A 1 99 ? -5.093 -9.293 -3.406 1.00 87.25 99 ILE A CA 1
ATOM 766 C C . ILE A 1 99 ? -5.440 -9.376 -1.912 1.00 87.25 99 ILE A C 1
ATOM 768 O O . ILE A 1 99 ? -5.334 -8.375 -1.199 1.00 87.25 99 ILE A O 1
ATOM 772 N N . ALA A 1 100 ? -5.835 -10.552 -1.417 1.00 89.81 100 ALA A N 1
ATOM 773 C CA . ALA A 1 100 ? -6.146 -10.745 -0.006 1.00 89.81 100 ALA A CA 1
ATOM 774 C C . ALA A 1 100 ? -4.911 -10.641 0.905 1.00 89.81 100 ALA A C 1
ATOM 776 O O . ALA A 1 100 ? -5.034 -10.156 2.035 1.00 89.81 100 ALA A O 1
ATOM 777 N N . GLU A 1 101 ? -3.737 -11.064 0.436 1.00 90.88 101 GLU A N 1
ATOM 778 C CA . GLU A 1 101 ? -2.460 -10.874 1.134 1.00 90.88 101 GLU A CA 1
ATOM 779 C C . GLU A 1 101 ? -2.058 -9.396 1.164 1.00 90.88 101 GLU A C 1
ATOM 781 O O . GLU A 1 101 ? -1.782 -8.859 2.238 1.00 90.88 101 GLU A O 1
ATOM 786 N N . GLU A 1 102 ? -2.134 -8.699 0.025 1.00 91.00 102 GLU A N 1
ATOM 787 C CA . GLU A 1 102 ? -1.851 -7.262 -0.054 1.00 91.00 102 GLU A CA 1
ATOM 788 C C . GLU A 1 102 ? -2.806 -6.448 0.831 1.00 91.00 102 GLU A C 1
ATOM 790 O O . GLU A 1 102 ? -2.397 -5.514 1.518 1.00 91.00 102 GLU A O 1
ATOM 795 N N . ASN A 1 103 ? -4.096 -6.795 0.833 1.00 92.44 103 ASN A N 1
ATOM 796 C CA . ASN A 1 103 ? -5.077 -6.165 1.710 1.00 92.44 103 ASN A CA 1
ATOM 797 C C . ASN A 1 103 ? -4.702 -6.360 3.185 1.00 92.44 103 ASN A C 1
ATOM 799 O O . ASN A 1 103 ? -4.806 -5.421 3.971 1.00 92.44 103 ASN A O 1
ATOM 803 N N . LEU A 1 104 ? -4.285 -7.572 3.572 1.00 93.88 104 LEU A N 1
ATOM 804 C CA . LEU A 1 104 ? -3.925 -7.876 4.955 1.00 93.88 104 LEU A CA 1
ATOM 805 C C . LEU A 1 104 ? -2.691 -7.087 5.392 1.00 93.88 104 LEU A C 1
ATOM 807 O O . LEU A 1 104 ? -2.708 -6.506 6.474 1.00 93.88 104 LEU A O 1
ATOM 811 N N . ALA A 1 105 ? -1.662 -7.040 4.549 1.00 92.75 105 ALA A N 1
ATOM 812 C CA . ALA A 1 105 ? -0.466 -6.239 4.772 1.00 92.75 105 ALA A CA 1
ATOM 813 C C . ALA A 1 105 ? -0.811 -4.770 5.048 1.00 92.75 105 ALA A C 1
ATOM 815 O O . ALA A 1 105 ? -0.489 -4.248 6.114 1.00 92.75 105 ALA A O 1
ATOM 816 N N . LEU A 1 106 ? -1.569 -4.145 4.141 1.00 92.56 106 LEU A N 1
ATOM 817 C CA . LEU A 1 106 ? -1.978 -2.747 4.279 1.00 92.56 106 LEU A CA 1
ATOM 818 C C . LEU A 1 106 ? -2.772 -2.500 5.564 1.00 92.56 106 LEU A C 1
ATOM 820 O O . LEU A 1 106 ? -2.516 -1.525 6.276 1.00 92.56 106 LEU A O 1
ATOM 824 N N . LEU A 1 107 ? -3.735 -3.381 5.859 1.00 94.25 107 LEU A N 1
ATOM 825 C CA . LEU A 1 107 ? -4.563 -3.303 7.059 1.00 94.25 107 LEU A CA 1
ATOM 826 C C . LEU A 1 107 ? -3.723 -3.414 8.334 1.00 94.25 107 LEU A C 1
ATOM 828 O O . LEU A 1 107 ? -3.959 -2.648 9.263 1.00 94.25 107 LEU A O 1
ATOM 832 N N . LEU A 1 108 ? -2.746 -4.324 8.388 1.00 94.50 108 LEU A N 1
ATOM 833 C CA . LEU A 1 108 ? -1.890 -4.523 9.560 1.00 94.50 108 LEU A CA 1
ATOM 834 C C . LEU A 1 108 ? -0.999 -3.311 9.836 1.00 94.50 108 LEU A C 1
ATOM 836 O O . LEU A 1 108 ? -0.952 -2.857 10.981 1.00 94.50 108 LEU A O 1
ATOM 840 N N . THR A 1 109 ? -0.361 -2.743 8.812 1.00 92.25 109 THR A N 1
ATOM 841 C CA . THR A 1 109 ? 0.483 -1.548 8.964 1.00 92.25 109 THR A CA 1
ATOM 842 C C . THR A 1 109 ? -0.331 -0.358 9.472 1.00 92.25 109 THR A C 1
ATOM 844 O O . THR A 1 109 ? 0.054 0.302 10.440 1.00 92.25 109 THR A O 1
ATOM 847 N N . ARG A 1 110 ? -1.516 -0.107 8.887 1.00 93.31 110 ARG A N 1
ATOM 848 C CA . ARG A 1 110 ? -2.386 1.000 9.335 1.00 93.31 110 ARG A CA 1
ATOM 849 C C . ARG A 1 110 ? -2.947 0.728 10.722 1.00 93.31 110 ARG A C 1
ATOM 851 O O . ARG A 1 110 ? -2.959 1.634 11.545 1.00 93.31 110 ARG A O 1
ATOM 858 N N . TRP A 1 111 ? -3.359 -0.504 11.013 1.00 94.81 111 TRP A N 1
ATOM 859 C CA . TRP A 1 111 ? -3.835 -0.899 12.337 1.00 94.81 111 TRP A CA 1
ATOM 860 C C . TRP A 1 111 ? -2.774 -0.666 13.417 1.00 94.81 111 TRP A C 1
ATOM 862 O O . TRP A 1 111 ? -3.070 -0.024 14.426 1.00 94.81 111 TRP A O 1
ATOM 872 N N . SER A 1 112 ? -1.536 -1.111 13.181 1.00 92.88 112 SER A N 1
ATOM 873 C CA . SER A 1 112 ? -0.394 -0.868 14.071 1.00 92.88 112 SER A CA 1
ATOM 874 C C . SER A 1 112 ? -0.183 0.632 14.292 1.00 92.88 112 SER A C 1
ATOM 876 O O . SER A 1 112 ? -0.170 1.097 15.434 1.00 92.88 112 SER A O 1
ATOM 878 N N . SER A 1 113 ? -0.142 1.418 13.211 1.00 91.56 113 SER A N 1
ATOM 879 C CA . SER A 1 113 ? 0.020 2.871 13.293 1.00 91.56 113 SER A CA 1
ATOM 880 C C . SER A 1 113 ? -1.106 3.547 14.083 1.00 91.56 113 SER A C 1
ATOM 882 O O . SER A 1 113 ? -0.835 4.338 14.982 1.00 91.56 113 SER A O 1
ATOM 884 N N . CYS A 1 114 ? -2.371 3.183 13.847 1.00 93.06 114 CYS A N 1
ATOM 885 C CA . CYS A 1 114 ? -3.513 3.724 14.587 1.00 93.06 114 CYS A CA 1
ATOM 886 C C . CYS A 1 114 ? -3.473 3.388 16.086 1.00 93.06 114 CYS A C 1
ATOM 888 O O . CYS A 1 114 ? -3.965 4.169 16.903 1.00 93.06 114 CYS A O 1
ATOM 890 N N . LYS A 1 115 ? -2.917 2.229 16.463 1.00 91.06 115 LYS A N 1
ATOM 891 C CA . LYS A 1 115 ? -2.739 1.836 17.870 1.00 91.06 115 LYS A CA 1
ATOM 892 C C . LYS A 1 115 ? -1.603 2.608 18.542 1.00 91.06 115 LYS A C 1
ATOM 894 O O . LYS A 1 115 ? -1.731 2.927 19.721 1.00 91.06 115 LYS A O 1
ATOM 899 N N . GLN A 1 116 ? -0.531 2.907 17.810 1.00 91.00 116 GLN A N 1
ATOM 900 C CA . GLN A 1 116 ? 0.642 3.613 18.331 1.00 91.00 116 GLN A CA 1
ATOM 901 C C . GLN A 1 116 ? 0.459 5.139 18.356 1.00 91.00 116 GLN A C 1
ATOM 903 O O . GLN A 1 116 ? 0.754 5.778 19.363 1.00 91.00 116 GLN A O 1
ATOM 908 N N . SER A 1 117 ? -0.024 5.734 17.262 1.00 91.50 117 SER A N 1
ATOM 909 C CA . SER A 1 117 ? -0.222 7.180 17.122 1.00 91.50 117 SER A CA 1
ATOM 910 C C . SER A 1 117 ? -1.303 7.513 16.078 1.00 91.50 117 SER A C 1
ATOM 912 O O . SER A 1 117 ? -1.031 7.530 14.875 1.00 91.50 117 SER A O 1
ATOM 914 N N . PRO A 1 118 ? -2.529 7.860 16.516 1.00 90.31 118 PRO A N 1
ATOM 915 C CA . PRO A 1 118 ? -3.598 8.338 15.635 1.00 90.31 118 PRO A CA 1
ATOM 916 C C . PRO A 1 118 ? -3.198 9.549 14.782 1.00 90.31 118 PRO A C 1
ATOM 918 O O . PRO A 1 118 ? -3.542 9.618 13.606 1.00 90.31 118 PRO A O 1
ATOM 921 N N . VAL A 1 119 ? -2.432 10.480 15.364 1.00 90.19 119 VAL A N 1
ATOM 922 C CA . VAL A 1 119 ? -1.966 11.697 14.679 1.00 90.19 119 VAL A CA 1
ATOM 923 C C . VAL A 1 119 ? -1.021 11.343 13.536 1.00 90.19 119 VAL A C 1
ATOM 925 O O . VAL A 1 119 ? -1.165 11.871 12.436 1.00 90.19 119 VAL A O 1
ATOM 928 N N . HIS A 1 120 ? -0.089 10.415 13.768 1.00 88.81 120 HIS A N 1
ATOM 929 C CA . HIS A 1 120 ? 0.791 9.924 12.711 1.00 88.81 120 HIS A CA 1
ATOM 930 C C . HIS A 1 120 ? -0.021 9.215 11.622 1.00 88.81 120 HIS A C 1
ATOM 932 O O . HIS A 1 120 ? 0.177 9.482 10.440 1.00 88.81 120 HIS A O 1
ATOM 938 N N . ALA A 1 121 ? -0.969 8.356 12.009 1.00 89.19 121 ALA A N 1
ATOM 939 C CA . ALA A 1 121 ? -1.783 7.618 11.053 1.00 89.19 121 ALA A CA 1
ATOM 940 C C . ALA A 1 121 ? -2.589 8.552 10.130 1.00 89.19 121 ALA A C 1
ATOM 942 O O . ALA A 1 121 ? -2.661 8.332 8.920 1.00 89.19 121 ALA A O 1
ATOM 943 N N . GLN A 1 122 ? -3.129 9.639 10.683 1.00 89.62 122 GLN A N 1
ATOM 944 C CA . GLN A 1 122 ? -3.806 10.678 9.915 1.00 89.62 122 GLN A CA 1
ATOM 945 C C . GLN A 1 122 ? -2.834 11.456 9.014 1.00 89.62 122 GLN A C 1
ATOM 947 O O . GLN A 1 122 ? -3.115 11.637 7.833 1.00 89.62 122 GLN A O 1
ATOM 952 N N . ALA A 1 123 ? -1.688 11.894 9.541 1.00 86.31 123 ALA A N 1
ATOM 953 C CA . ALA A 1 123 ? -0.745 12.740 8.808 1.00 86.31 123 ALA A CA 1
ATOM 954 C C . ALA A 1 123 ? -0.007 12.003 7.676 1.00 86.31 123 ALA A C 1
ATOM 956 O O . ALA A 1 123 ? 0.210 12.579 6.613 1.00 86.31 123 ALA A O 1
ATOM 957 N N . VAL A 1 124 ? 0.377 10.742 7.896 1.00 87.44 124 VAL A N 1
ATOM 958 C CA . VAL A 1 124 ? 1.209 9.968 6.960 1.00 87.44 124 VAL A CA 1
ATOM 959 C C . VAL A 1 124 ? 0.366 9.127 6.011 1.00 87.44 124 VAL A C 1
ATOM 961 O O . VAL A 1 124 ? 0.604 9.131 4.805 1.00 87.44 124 VAL A O 1
ATOM 964 N N . PHE A 1 125 ? -0.651 8.428 6.522 1.00 88.00 125 PHE A N 1
ATOM 965 C CA . PHE A 1 125 ? -1.490 7.560 5.689 1.00 88.00 125 PHE A CA 1
ATOM 966 C C . PHE A 1 125 ? -2.757 8.252 5.174 1.00 88.00 125 PHE A C 1
ATOM 968 O O . PHE A 1 125 ? -3.422 7.699 4.291 1.00 88.00 125 PHE A O 1
ATOM 975 N N . GLY A 1 126 ? -3.075 9.454 5.668 1.00 87.94 126 GLY A N 1
ATOM 976 C CA . GLY A 1 126 ? -4.252 10.218 5.251 1.00 8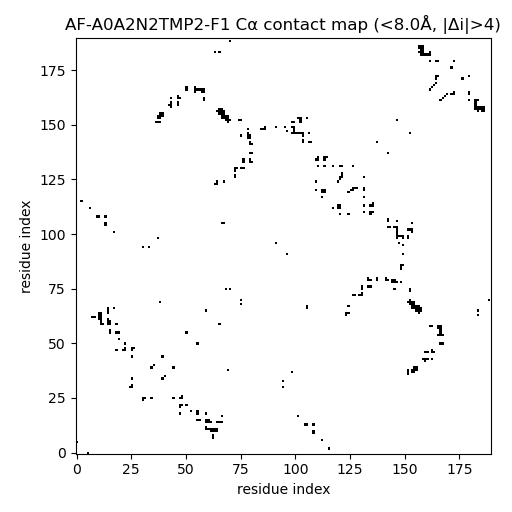7.94 126 GLY A CA 1
ATOM 977 C C . GLY A 1 126 ? -5.574 9.610 5.720 1.00 87.94 126 GLY A C 1
ATOM 978 O O . GLY A 1 126 ? -6.576 9.786 5.038 1.00 87.94 126 GLY A O 1
ATOM 979 N N . LEU A 1 127 ? -5.576 8.848 6.820 1.00 90.88 127 LEU A N 1
ATOM 980 C CA . LEU A 1 127 ? -6.785 8.184 7.325 1.00 90.88 127 LEU A CA 1
ATOM 981 C C . LEU A 1 127 ? -7.715 9.198 7.998 1.00 90.88 127 LEU A C 1
ATOM 983 O O . LEU A 1 127 ? -7.240 10.045 8.761 1.00 90.88 127 LEU A O 1
ATOM 987 N N . SER A 1 128 ? -9.032 9.095 7.793 1.00 92.00 128 SER A N 1
ATOM 988 C CA . SER A 1 128 ? -9.973 9.896 8.580 1.00 92.00 128 SER A CA 1
ATOM 989 C C . SER A 1 128 ? -10.057 9.402 10.022 1.00 92.00 128 SER A C 1
ATOM 991 O O . SER A 1 128 ? -9.745 8.253 10.349 1.00 92.00 128 SER A O 1
ATOM 993 N N . THR A 1 129 ? -10.581 10.264 10.891 1.00 91.88 129 THR A N 1
ATOM 994 C CA . THR A 1 129 ? -10.887 9.931 12.285 1.00 91.88 129 THR A CA 1
ATOM 995 C C . THR A 1 129 ? -11.777 8.692 12.398 1.00 91.88 129 THR A C 1
ATOM 997 O O . THR A 1 129 ? -11.512 7.825 13.225 1.00 91.88 129 THR A O 1
ATOM 1000 N N . ARG A 1 130 ? -12.781 8.551 11.521 1.00 93.12 130 ARG A N 1
ATOM 1001 C CA . ARG A 1 130 ? -13.706 7.410 11.548 1.00 93.12 130 ARG A CA 1
ATOM 1002 C C . ARG A 1 130 ? -12.993 6.091 11.253 1.00 93.12 130 ARG A C 1
ATOM 1004 O O . ARG A 1 130 ? -13.214 5.104 11.955 1.00 93.12 130 ARG A O 1
ATOM 1011 N N . LEU A 1 131 ? -12.126 6.066 10.240 1.00 93.69 131 LEU A N 1
ATOM 1012 C CA . LEU A 1 131 ? -11.360 4.868 9.896 1.00 93.69 131 LEU A CA 1
ATOM 1013 C C . LEU A 1 131 ? -10.346 4.518 10.988 1.00 93.69 131 LEU A C 1
ATOM 1015 O O . LEU A 1 131 ? -10.203 3.346 11.339 1.00 93.69 131 LEU A O 1
ATOM 1019 N N . ILE A 1 132 ? -9.695 5.526 11.575 1.00 95.00 132 ILE A N 1
ATOM 1020 C CA . ILE A 1 132 ? -8.810 5.339 12.728 1.00 95.00 132 ILE A CA 1
ATOM 1021 C C . ILE A 1 132 ? -9.573 4.689 13.887 1.00 95.00 132 ILE A C 1
ATOM 1023 O O . ILE A 1 132 ? -9.096 3.704 14.448 1.00 95.00 132 ILE A O 1
ATOM 1027 N N . ASP A 1 133 ? -10.762 5.181 14.230 1.00 94.81 133 ASP A N 1
ATOM 1028 C CA . ASP A 1 133 ? -11.570 4.624 15.318 1.00 94.81 133 ASP A CA 1
ATOM 1029 C C . ASP A 1 133 ? -12.040 3.193 15.028 1.00 94.81 133 ASP A C 1
ATOM 1031 O O . ASP A 1 133 ? -12.075 2.347 15.928 1.00 94.81 133 ASP A O 1
ATOM 1035 N N . SER A 1 134 ? -12.367 2.889 13.772 1.00 94.81 134 SER A N 1
ATOM 1036 C CA . SER A 1 134 ? -12.713 1.531 13.345 1.00 94.81 134 SER A CA 1
ATOM 1037 C C . SER A 1 134 ? -11.514 0.582 13.479 1.00 94.81 134 SER A C 1
ATOM 1039 O O . SER A 1 134 ? -11.593 -0.432 14.178 1.00 94.81 134 SER A O 1
ATOM 1041 N N . LEU A 1 135 ? -10.346 0.959 12.943 1.00 95.19 135 LEU A N 1
ATOM 1042 C CA . LEU A 1 135 ? -9.105 0.185 13.061 1.00 95.19 135 LEU A CA 1
ATOM 1043 C C . LEU A 1 135 ? -8.678 0.012 14.525 1.00 95.19 135 LEU A C 1
ATOM 1045 O O . LEU A 1 135 ? -8.294 -1.079 14.940 1.00 95.19 135 LEU A O 1
ATOM 1049 N N . ARG A 1 136 ? -8.796 1.044 15.363 1.00 95.31 136 ARG A N 1
ATOM 1050 C CA . ARG A 1 136 ? -8.460 0.936 16.792 1.00 95.31 136 ARG A CA 1
ATOM 1051 C C . ARG A 1 136 ? -9.368 -0.025 17.551 1.00 95.31 136 ARG A C 1
ATOM 1053 O O . ARG A 1 136 ? -8.928 -0.545 18.575 1.00 95.31 136 ARG A O 1
ATOM 1060 N N . ARG A 1 137 ? -10.592 -0.278 17.090 1.00 94.88 137 ARG A N 1
ATOM 1061 C CA . ARG A 1 137 ? -11.511 -1.251 17.705 1.00 94.88 137 ARG A CA 1
ATOM 1062 C C . ARG A 1 137 ? -11.383 -2.653 17.106 1.00 94.88 137 ARG A C 1
ATOM 1064 O O . ARG A 1 137 ? -11.710 -3.620 17.785 1.00 94.88 137 ARG A O 1
ATOM 1071 N N . ALA A 1 138 ? -10.852 -2.768 15.891 1.00 94.75 138 ALA A N 1
ATOM 1072 C CA . ALA A 1 138 ? -10.672 -4.035 15.195 1.00 94.75 138 ALA A CA 1
ATOM 1073 C C . ALA A 1 138 ? -9.673 -4.978 15.888 1.00 94.75 138 ALA A C 1
ATOM 1075 O O . ALA A 1 138 ? -8.637 -4.559 16.426 1.00 94.75 138 ALA A O 1
ATOM 1076 N N . THR A 1 139 ? -9.962 -6.275 15.798 1.00 94.62 139 THR A N 1
ATOM 1077 C CA . THR A 1 139 ? -9.057 -7.374 16.148 1.00 94.62 139 THR A CA 1
ATOM 1078 C C . THR A 1 139 ? -8.312 -7.886 14.913 1.00 94.62 139 THR A C 1
ATOM 1080 O O . THR A 1 139 ? -8.743 -7.689 13.779 1.00 94.62 139 THR A O 1
ATOM 1083 N N . ILE A 1 140 ? -7.227 -8.641 15.113 1.00 93.88 140 ILE A N 1
ATOM 1084 C CA . ILE A 1 140 ? -6.512 -9.318 14.012 1.00 93.88 140 ILE A CA 1
ATOM 1085 C C . ILE A 1 140 ? -7.449 -10.248 13.215 1.00 93.88 140 ILE A C 1
ATOM 1087 O O . ILE A 1 140 ? -7.295 -10.388 12.001 1.00 93.88 140 ILE A O 1
ATOM 1091 N N . SER A 1 141 ? -8.431 -10.872 13.878 1.00 93.19 141 SER A N 1
ATOM 1092 C CA . SER A 1 141 ? -9.440 -11.707 13.213 1.00 93.19 141 SER A CA 1
ATOM 1093 C C . SER A 1 141 ? -10.284 -10.889 12.233 1.00 93.19 141 SER A C 1
ATOM 1095 O O . SER A 1 141 ? -10.499 -11.318 11.099 1.00 93.19 141 SER A O 1
ATOM 1097 N N . ASP A 1 142 ? -10.681 -9.676 12.627 1.00 93.44 142 ASP A N 1
ATOM 1098 C CA . ASP A 1 142 ? -11.450 -8.767 11.771 1.00 93.44 142 ASP A CA 1
ATOM 1099 C C . ASP A 1 142 ? -10.648 -8.342 10.545 1.00 93.44 142 ASP A C 1
ATOM 1101 O O . ASP A 1 142 ? -11.169 -8.379 9.434 1.00 93.44 142 ASP A O 1
ATOM 1105 N N . LEU A 1 143 ? -9.356 -8.043 10.712 1.00 94.25 143 LEU A N 1
ATOM 1106 C CA . LEU A 1 143 ? -8.477 -7.686 9.593 1.00 94.25 143 LEU A CA 1
ATOM 1107 C C . LEU A 1 143 ? -8.294 -8.854 8.613 1.00 94.25 143 LEU A C 1
ATOM 1109 O O . LEU A 1 143 ? -8.375 -8.665 7.401 1.00 94.25 143 LEU A O 1
ATOM 1113 N N . ARG A 1 144 ? -8.106 -10.081 9.122 1.00 93.06 144 ARG A N 1
ATOM 1114 C CA . ARG A 1 144 ? -8.015 -11.297 8.290 1.00 93.06 144 ARG A CA 1
ATOM 1115 C C . ARG A 1 144 ? -9.324 -11.611 7.571 1.00 93.06 144 ARG A C 1
ATOM 1117 O O . ARG A 1 144 ? -9.301 -12.136 6.459 1.00 93.06 144 ARG A O 1
ATOM 1124 N N . ARG A 1 145 ? -10.466 -11.331 8.203 1.00 90.75 145 ARG A N 1
ATOM 1125 C CA . ARG A 1 145 ? -11.785 -11.454 7.571 1.00 90.75 145 ARG A CA 1
ATOM 1126 C C . ARG A 1 145 ? -11.932 -10.414 6.463 1.00 90.75 145 ARG A C 1
ATOM 1128 O O . ARG A 1 145 ? -12.238 -10.790 5.334 1.00 90.75 145 ARG A O 1
ATOM 1135 N N . ALA A 1 146 ? -11.659 -9.147 6.770 1.00 90.75 146 ALA A N 1
ATOM 1136 C CA . ALA A 1 146 ? -11.746 -8.023 5.844 1.00 90.75 146 ALA A CA 1
ATOM 1137 C C . ALA A 1 146 ? -10.876 -8.234 4.600 1.00 90.75 146 ALA A C 1
ATOM 1139 O O . ALA A 1 146 ? -11.348 -8.048 3.479 1.00 90.75 146 ALA A O 1
ATOM 1140 N N . SER A 1 147 ? -9.639 -8.711 4.779 1.00 91.88 147 SER A N 1
ATOM 1141 C CA . SER A 1 147 ? -8.708 -8.910 3.667 1.00 91.88 147 SER A CA 1
ATOM 1142 C C . SER A 1 147 ? -9.209 -9.928 2.636 1.00 91.88 147 SER A C 1
ATOM 1144 O O . SE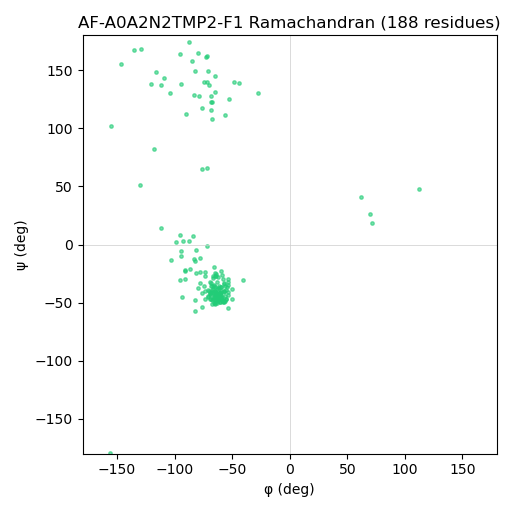R A 1 147 ? -8.907 -9.808 1.452 1.00 91.88 147 SER A O 1
ATOM 1146 N N . ARG A 1 148 ? -10.040 -10.887 3.064 1.00 89.94 148 ARG A N 1
ATOM 1147 C CA . ARG A 1 148 ? -10.568 -11.990 2.249 1.00 89.94 148 ARG A CA 1
ATOM 1148 C C . ARG A 1 148 ? -11.948 -11.712 1.642 1.00 89.94 148 ARG A C 1
ATOM 1150 O O . ARG A 1 148 ? -12.541 -12.626 1.075 1.00 89.94 148 ARG A O 1
ATOM 1157 N N . ARG A 1 149 ? -12.484 -10.492 1.736 1.00 83.00 149 ARG A N 1
ATOM 1158 C CA . ARG A 1 149 ? -13.832 -10.156 1.226 1.00 83.00 149 ARG A CA 1
ATOM 1159 C C . ARG A 1 149 ? -13.959 -10.102 -0.303 1.00 83.00 149 ARG A C 1
ATOM 1161 O O . ARG A 1 149 ? -15.047 -9.852 -0.802 1.00 83.00 149 ARG A O 1
ATOM 1168 N N . GLY A 1 150 ? -12.880 -10.335 -1.053 1.00 77.19 150 GLY A N 1
ATOM 1169 C CA . GLY A 1 150 ? -12.908 -10.281 -2.522 1.00 77.19 150 GLY A CA 1
ATOM 1170 C C . GLY A 1 150 ? -13.043 -8.859 -3.078 1.00 77.19 150 GLY A C 1
ATOM 1171 O O . GLY A 1 150 ? -13.429 -8.681 -4.228 1.00 77.19 150 GLY A O 1
ATOM 1172 N N . VAL A 1 151 ? -12.735 -7.851 -2.257 1.00 81.31 151 VAL A N 1
ATOM 1173 C CA . VAL A 1 151 ? -12.670 -6.439 -2.648 1.00 81.31 151 VAL A CA 1
ATOM 1174 C C . VAL A 1 151 ? -11.216 -5.996 -2.573 1.00 81.31 151 VAL A C 1
ATOM 1176 O O . VAL A 1 151 ? -10.509 -6.330 -1.618 1.00 81.31 151 VAL A O 1
ATOM 1179 N N . ARG A 1 15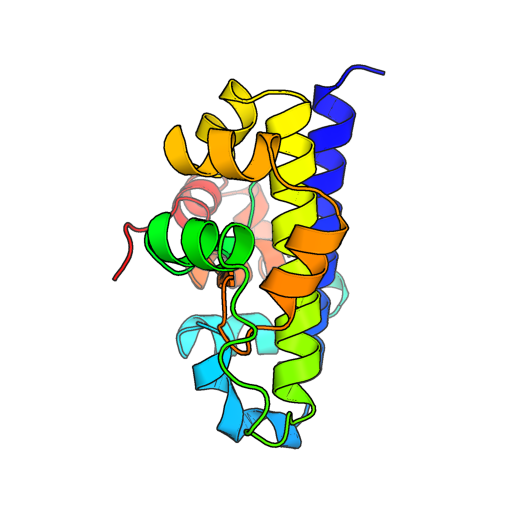2 ? -10.750 -5.242 -3.568 1.00 85.50 152 ARG A N 1
ATOM 1180 C CA . ARG A 1 152 ? -9.430 -4.617 -3.516 1.00 85.50 152 ARG A CA 1
ATOM 1181 C C . ARG A 1 152 ? -9.508 -3.410 -2.587 1.00 85.50 152 ARG A C 1
ATOM 1183 O O . ARG A 1 152 ? -10.238 -2.471 -2.868 1.00 85.50 152 ARG A O 1
ATOM 1190 N N . LEU A 1 153 ? -8.759 -3.441 -1.488 1.00 87.94 153 LEU A N 1
ATOM 1191 C CA . LEU A 1 153 ? -8.696 -2.307 -0.567 1.00 87.94 153 LEU A CA 1
ATOM 1192 C C . LEU A 1 153 ? -7.557 -1.356 -0.929 1.00 87.94 153 LEU A C 1
ATOM 1194 O O . LEU A 1 153 ? -7.675 -0.173 -0.654 1.00 87.94 153 LEU A O 1
ATOM 1198 N N . GLY A 1 154 ? -6.470 -1.853 -1.528 1.00 87.69 154 GLY A N 1
ATOM 1199 C CA . GLY A 1 154 ? -5.236 -1.095 -1.747 1.00 87.69 154 GLY A CA 1
ATOM 1200 C C . GLY A 1 154 ? -4.921 -0.707 -3.192 1.00 87.69 154 GLY A C 1
ATOM 1201 O O . GLY A 1 154 ? -5.100 -1.510 -4.101 1.00 87.69 154 GLY A O 1
ATOM 1202 N N . ALA A 1 155 ? -4.350 0.475 -3.405 1.00 87.06 155 ALA A N 1
ATOM 1203 C CA . ALA A 1 155 ? -3.760 0.904 -4.675 1.00 87.06 155 ALA A CA 1
ATOM 1204 C C . ALA A 1 155 ? -2.408 1.582 -4.475 1.00 87.06 155 ALA A C 1
ATOM 1206 O O . ALA A 1 155 ? -2.033 1.956 -3.364 1.00 87.06 155 ALA A O 1
ATOM 1207 N N . VAL A 1 156 ? -1.695 1.752 -5.589 1.00 88.12 156 VAL A N 1
ATOM 1208 C CA . VAL A 1 156 ? -0.558 2.670 -5.656 1.00 88.12 156 VAL A CA 1
ATOM 1209 C C . VAL A 1 156 ? -1.086 4.092 -5.536 1.00 88.12 156 VAL A C 1
ATOM 1211 O O . VAL A 1 156 ? -1.974 4.485 -6.288 1.00 88.12 156 VAL A O 1
ATOM 1214 N N . THR A 1 157 ? -0.524 4.869 -4.616 1.00 85.81 157 THR A N 1
ATOM 1215 C CA . THR A 1 157 ? -0.938 6.259 -4.385 1.00 85.81 157 THR A CA 1
ATOM 1216 C C . THR A 1 157 ? 0.014 7.292 -4.979 1.00 85.81 157 THR A C 1
ATOM 1218 O O . THR A 1 157 ? -0.328 8.472 -5.067 1.00 85.81 157 THR A O 1
ATOM 1221 N N . VAL A 1 158 ? 1.209 6.862 -5.382 1.00 87.12 158 VAL A N 1
ATOM 1222 C CA . VAL A 1 158 ? 2.202 7.716 -6.041 1.00 87.12 158 VAL A CA 1
ATOM 1223 C C . VAL A 1 158 ? 1.953 7.806 -7.540 1.00 87.12 158 VAL A C 1
ATOM 1225 O O . VAL A 1 158 ? 1.320 6.941 -8.149 1.00 87.12 158 VAL A O 1
ATOM 1228 N N . ARG A 1 159 ? 2.473 8.864 -8.160 1.00 87.50 159 ARG A N 1
ATOM 1229 C CA . ARG A 1 159 ? 2.400 9.013 -9.616 1.00 87.50 159 ARG A CA 1
ATOM 1230 C C . ARG A 1 159 ? 3.335 8.003 -10.296 1.00 87.50 159 ARG A C 1
ATOM 1232 O O . ARG A 1 159 ? 4.407 7.748 -9.748 1.00 87.50 159 ARG A O 1
ATOM 1239 N N . PRO A 1 160 ? 3.024 7.506 -11.508 1.00 87.25 160 PRO A N 1
ATOM 1240 C CA . PRO A 1 160 ? 3.896 6.578 -12.238 1.00 87.25 160 PRO A CA 1
ATOM 1241 C C . PRO A 1 160 ? 5.352 7.055 -12.340 1.00 87.25 160 PRO A C 1
ATOM 1243 O O . PRO A 1 160 ? 6.286 6.274 -12.166 1.00 87.25 160 PRO A O 1
ATOM 1246 N N . GLN A 1 161 ? 5.550 8.366 -12.534 1.00 88.69 161 GLN A N 1
ATOM 1247 C CA . GLN A 1 161 ? 6.868 8.996 -12.655 1.00 88.69 161 GLN A CA 1
ATOM 1248 C C . GLN A 1 161 ? 7.745 8.790 -11.413 1.00 88.69 161 GLN A C 1
ATOM 1250 O O . GLN A 1 161 ? 8.970 8.841 -11.515 1.00 88.69 161 GLN A O 1
ATOM 1255 N N . TYR A 1 162 ? 7.147 8.528 -10.245 1.00 90.12 162 TYR A N 1
ATOM 1256 C CA . TYR A 1 162 ? 7.894 8.189 -9.040 1.00 90.12 162 TYR A CA 1
ATOM 1257 C C . TYR A 1 162 ? 8.803 6.981 -9.278 1.00 90.12 162 TYR A C 1
ATOM 1259 O O . TYR A 1 162 ? 9.993 7.060 -8.992 1.00 90.12 162 TYR A O 1
ATOM 1267 N N . PHE A 1 163 ? 8.284 5.897 -9.861 1.00 89.69 163 PHE A N 1
ATOM 1268 C CA . PHE A 1 163 ? 9.055 4.673 -10.092 1.00 89.69 163 PHE A CA 1
ATOM 1269 C C . PHE A 1 163 ? 10.188 4.886 -11.096 1.00 89.69 163 PHE A C 1
ATOM 1271 O O . PHE A 1 163 ? 11.290 4.373 -10.903 1.00 89.69 163 PHE A O 1
ATOM 1278 N N . PHE A 1 164 ? 9.966 5.718 -12.114 1.00 85.81 164 PHE A N 1
ATOM 1279 C CA . PHE A 1 164 ? 11.025 6.126 -13.033 1.00 85.81 164 PHE A CA 1
ATOM 1280 C C . PHE A 1 164 ? 12.158 6.864 -12.297 1.00 85.81 164 PHE A C 1
ATOM 1282 O O . PHE A 1 164 ? 13.336 6.525 -12.445 1.00 85.81 164 PHE A O 1
ATOM 1289 N N . HIS A 1 165 ? 11.817 7.856 -11.470 1.00 84.62 165 HIS A N 1
ATOM 1290 C CA . HIS A 1 165 ? 12.800 8.685 -10.770 1.00 84.62 165 HIS A CA 1
ATOM 1291 C C . HIS A 1 165 ? 13.501 7.955 -9.617 1.00 84.62 165 HIS A C 1
ATOM 1293 O O . HIS A 1 165 ? 14.722 8.034 -9.509 1.00 84.62 165 HIS A O 1
ATOM 1299 N N . ALA A 1 166 ? 12.748 7.257 -8.766 1.00 84.00 166 ALA A N 1
ATOM 1300 C CA . ALA A 1 166 ? 13.260 6.546 -7.595 1.00 84.00 166 ALA A CA 1
ATOM 1301 C C . ALA A 1 166 ? 13.963 5.241 -7.984 1.00 84.00 166 ALA A C 1
ATOM 1303 O O . ALA A 1 166 ? 15.025 4.910 -7.460 1.00 84.00 166 ALA A O 1
ATOM 1304 N N . GLY A 1 167 ? 13.371 4.512 -8.930 1.00 81.19 167 GLY A N 1
ATOM 1305 C CA . GLY A 1 167 ? 13.847 3.208 -9.357 1.00 81.19 167 GLY A CA 1
ATOM 1306 C C . GLY A 1 167 ? 14.968 3.311 -10.377 1.00 81.19 167 GLY A C 1
ATOM 1307 O O . GLY A 1 167 ? 16.049 2.787 -10.139 1.00 81.19 167 GLY A O 1
ATOM 1308 N N . ARG A 1 168 ? 14.753 3.979 -11.516 1.00 79.19 168 ARG A N 1
ATOM 1309 C CA . ARG A 1 168 ? 15.637 3.854 -12.696 1.00 79.19 168 ARG A CA 1
ATOM 1310 C C . ARG A 1 168 ? 16.719 4.926 -12.792 1.00 79.19 168 ARG A C 1
ATOM 1312 O O . ARG A 1 168 ? 17.787 4.652 -13.333 1.00 79.19 168 ARG A O 1
ATOM 1319 N N . ASN A 1 169 ? 16.475 6.135 -12.286 1.00 78.25 169 ASN A N 1
ATOM 1320 C CA . ASN A 1 169 ? 17.364 7.275 -12.520 1.00 78.25 169 ASN A CA 1
ATOM 1321 C C . ASN A 1 169 ? 17.994 7.838 -11.235 1.00 78.25 169 ASN A C 1
ATOM 1323 O O . ASN A 1 169 ? 17.585 8.867 -10.698 1.00 78.25 169 ASN A O 1
ATOM 1327 N N . LEU A 1 170 ? 19.074 7.187 -10.795 1.00 73.44 170 LEU A N 1
ATOM 1328 C CA . LEU A 1 170 ? 19.845 7.548 -9.597 1.00 73.44 170 LEU A CA 1
ATOM 1329 C C . LEU A 1 170 ? 20.386 8.984 -9.620 1.00 73.44 170 LEU A C 1
ATOM 1331 O O . LEU A 1 170 ? 20.505 9.634 -8.580 1.00 73.44 170 LEU A O 1
ATOM 1335 N N . TRP A 1 171 ? 20.733 9.485 -10.807 1.00 74.88 171 TRP A N 1
ATOM 1336 C CA . TRP A 1 171 ? 21.219 10.850 -10.958 1.00 74.88 171 TRP A CA 1
ATOM 1337 C C . TRP A 1 171 ? 20.096 11.858 -10.697 1.00 74.88 171 TRP A C 1
ATOM 1339 O O . TRP A 1 171 ? 20.288 12.771 -9.895 1.00 74.88 171 TRP A O 1
ATOM 1349 N N . LEU A 1 172 ? 18.907 11.645 -11.278 1.00 68.56 172 LEU A N 1
ATOM 1350 C CA . LEU A 1 172 ? 17.718 12.469 -11.021 1.00 68.56 172 LEU A CA 1
ATOM 1351 C C . LEU A 1 172 ? 17.254 12.388 -9.564 1.00 68.56 172 LEU A C 1
ATOM 1353 O O . LEU A 1 172 ? 16.882 13.409 -8.994 1.00 68.56 172 LEU A O 1
ATOM 1357 N N . GLN A 1 173 ? 17.326 11.216 -8.928 1.00 69.81 173 GLN A N 1
ATOM 1358 C CA . GLN A 1 173 ? 17.018 11.066 -7.501 1.00 69.81 173 GLN A CA 1
ATOM 1359 C C . GLN A 1 173 ? 17.889 11.994 -6.633 1.00 69.81 173 GLN A C 1
ATOM 1361 O O . GLN A 1 173 ? 17.414 12.602 -5.670 1.00 69.81 173 GLN A O 1
ATOM 1366 N N . ARG A 1 174 ? 19.174 12.130 -6.984 1.00 72.94 174 ARG A N 1
ATOM 1367 C CA . ARG A 1 174 ? 20.132 12.974 -6.256 1.00 72.94 174 ARG A CA 1
ATOM 1368 C C . ARG A 1 174 ? 20.000 14.455 -6.610 1.00 72.94 174 ARG A C 1
ATOM 1370 O O . ARG A 1 174 ? 20.136 15.285 -5.714 1.00 72.94 174 ARG A O 1
ATOM 1377 N N . SER A 1 175 ? 19.732 14.783 -7.874 1.00 73.56 175 SER A N 1
ATOM 1378 C CA . SER A 1 175 ? 19.713 16.165 -8.373 1.00 73.56 175 SER A CA 1
ATOM 1379 C C . SER A 1 175 ? 18.342 16.849 -8.298 1.00 73.56 175 SER A C 1
ATOM 1381 O O . SER A 1 175 ? 18.285 18.074 -8.245 1.00 73.56 175 SER A O 1
ATOM 1383 N N . GLN A 1 176 ? 17.236 16.097 -8.249 1.00 74.75 176 GLN A N 1
ATOM 1384 C CA . GLN A 1 176 ? 15.866 16.624 -8.332 1.00 74.75 176 GLN A CA 1
ATOM 1385 C C . GLN A 1 176 ? 14.953 16.101 -7.212 1.00 74.75 176 GLN A C 1
ATOM 1387 O O . GLN A 1 176 ? 13.833 15.641 -7.444 1.00 74.75 176 GLN A O 1
ATOM 1392 N N . ARG A 1 177 ? 15.413 16.223 -5.962 1.00 71.06 177 ARG A N 1
ATOM 1393 C CA . ARG A 1 177 ? 14.670 15.790 -4.762 1.00 71.06 177 ARG A CA 1
ATOM 1394 C C . ARG A 1 177 ? 13.255 16.378 -4.669 1.00 71.06 177 ARG A C 1
ATOM 1396 O O . ARG A 1 177 ? 12.337 15.686 -4.244 1.00 71.06 177 ARG A O 1
ATOM 1403 N N . THR A 1 178 ? 13.058 17.616 -5.123 1.00 70.94 178 THR A N 1
ATOM 1404 C CA . THR A 1 178 ? 11.737 18.267 -5.160 1.00 70.94 178 THR A CA 1
ATOM 1405 C C . THR A 1 178 ? 10.784 17.592 -6.148 1.00 70.94 178 THR A C 1
ATOM 1407 O O . THR A 1 178 ? 9.626 17.364 -5.814 1.00 70.94 178 THR A O 1
ATOM 1410 N N . ASN A 1 179 ? 11.260 17.205 -7.337 1.00 69.88 179 ASN A N 1
ATOM 1411 C CA . ASN A 1 179 ? 10.433 16.490 -8.317 1.00 69.88 179 ASN A CA 1
ATOM 1412 C C . ASN A 1 179 ? 10.057 15.097 -7.814 1.00 69.88 179 ASN A C 1
ATOM 1414 O O . ASN A 1 179 ? 8.915 14.672 -7.983 1.00 69.88 179 ASN A O 1
ATOM 1418 N N . LEU A 1 180 ? 10.983 14.420 -7.131 1.00 76.94 180 LEU A N 1
ATOM 1419 C CA . LEU A 1 180 ? 10.699 13.145 -6.483 1.00 76.94 180 LEU A CA 1
ATOM 1420 C C . LEU A 1 180 ? 9.614 13.295 -5.405 1.00 76.94 180 LEU A C 1
ATOM 1422 O O . LEU A 1 180 ? 8.667 12.513 -5.384 1.00 76.94 180 LEU A O 1
ATOM 1426 N N . ALA A 1 181 ? 9.694 14.337 -4.572 1.00 73.00 181 ALA A N 1
ATOM 1427 C CA . ALA A 1 181 ? 8.670 14.644 -3.573 1.00 73.00 181 ALA A CA 1
ATOM 1428 C C . ALA A 1 181 ? 7.299 14.960 -4.204 1.00 73.00 181 ALA A C 1
ATOM 1430 O O . ALA A 1 181 ? 6.275 14.523 -3.688 1.00 73.00 181 ALA A O 1
ATOM 1431 N N . ILE A 1 182 ? 7.262 15.651 -5.351 1.00 76.50 182 ILE A N 1
ATOM 1432 C CA . ILE A 1 182 ? 6.025 15.915 -6.112 1.00 76.50 182 ILE A CA 1
ATOM 1433 C C . ILE A 1 182 ? 5.434 14.629 -6.708 1.00 76.50 182 ILE A C 1
ATOM 1435 O O . ILE A 1 182 ? 4.217 14.489 -6.802 1.00 76.50 182 ILE A O 1
ATOM 1439 N N . CYS A 1 183 ? 6.269 13.686 -7.139 1.00 77.94 183 CYS A N 1
ATOM 1440 C CA . CYS A 1 183 ? 5.785 12.403 -7.653 1.00 77.94 183 CYS A CA 1
ATOM 1441 C C . CYS A 1 183 ? 5.274 11.489 -6.533 1.00 77.94 183 CYS A C 1
ATOM 1443 O O . CYS A 1 183 ? 4.392 10.664 -6.765 1.00 77.94 183 CYS A O 1
ATOM 1445 N N . ASN A 1 184 ? 5.814 11.674 -5.329 1.00 72.88 184 ASN A N 1
ATOM 1446 C CA . ASN A 1 184 ? 5.423 10.978 -4.112 1.00 72.88 184 ASN A CA 1
ATOM 1447 C C . ASN A 1 184 ? 4.184 11.599 -3.432 1.00 72.88 184 ASN A C 1
ATOM 1449 O O . ASN A 1 184 ? 3.568 10.985 -2.567 1.00 72.88 184 ASN A O 1
ATOM 1453 N N . SER A 1 185 ? 3.784 12.818 -3.813 1.00 65.62 185 SER A N 1
ATOM 1454 C CA . SER A 1 185 ? 2.560 13.424 -3.294 1.00 65.62 185 SER A CA 1
ATOM 1455 C C . SER A 1 185 ? 1.332 12.856 -4.008 1.00 65.62 185 SER A C 1
ATOM 1457 O O . SER A 1 185 ? 1.245 12.833 -5.243 1.00 65.62 185 SER A O 1
ATOM 1459 N N . ARG A 1 186 ? 0.367 12.384 -3.207 1.00 58.78 186 ARG A N 1
ATOM 1460 C CA . ARG A 1 186 ? -0.917 11.866 -3.694 1.00 58.78 186 ARG A CA 1
ATOM 1461 C C . ARG A 1 186 ? -1.567 12.898 -4.617 1.00 58.78 186 ARG A C 1
ATOM 1463 O O . ARG A 1 186 ? -1.795 14.038 -4.213 1.00 58.78 186 ARG A O 1
ATOM 1470 N N . ARG A 1 187 ? -1.907 12.506 -5.850 1.00 50.06 187 ARG A N 1
ATOM 1471 C CA . ARG A 1 187 ? -3.006 13.184 -6.553 1.00 50.06 187 ARG A CA 1
ATOM 1472 C C . ARG A 1 187 ? -4.292 12.781 -5.833 1.00 50.06 187 ARG A C 1
ATOM 1474 O O . ARG A 1 187 ? -4.431 11.619 -5.463 1.00 50.06 187 ARG A O 1
ATOM 1481 N N . GLY A 1 188 ? -5.186 13.744 -5.605 1.00 37.59 188 GLY A N 1
ATOM 1482 C CA . GLY A 1 188 ? -6.554 13.449 -5.184 1.00 37.59 188 GLY A CA 1
ATOM 1483 C C . GLY A 1 188 ? -7.145 12.361 -6.081 1.00 37.59 188 GLY A C 1
ATOM 1484 O O . GLY A 1 188 ? -6.845 12.335 -7.276 1.00 37.59 188 GLY A O 1
ATOM 1485 N N . ALA A 1 189 ? -7.882 11.444 -5.456 1.00 31.88 189 ALA A N 1
ATOM 1486 C CA . ALA A 1 189 ? -8.532 10.301 -6.082 1.00 31.88 189 ALA A CA 1
ATOM 1487 C C . ALA A 1 189 ? -9.227 10.687 -7.402 1.00 31.88 189 ALA A C 1
ATOM 1489 O O . ALA A 1 189 ? -9.824 11.764 -7.488 1.00 31.88 189 ALA A O 1
ATOM 1490 N N . TYR A 1 190 ? -9.102 9.823 -8.413 1.00 32.91 190 TYR A N 1
ATOM 1491 C CA . TYR A 1 190 ? -9.993 9.834 -9.575 1.00 32.91 190 TYR A CA 1
ATOM 1492 C C . TYR A 1 190 ? -11.365 9.308 -9.166 1.00 32.91 190 TYR A C 1
ATOM 1494 O O . TYR A 1 190 ? -11.382 8.358 -8.353 1.00 32.91 190 TYR A O 1
#

Foldseek 3Di:
DDPVVVLLVLQLVLQLVVLVVLLVLLLDPVCVVVVVQQADDPLLSVLSVPFDSQLSNQLSPDSARQKAFQDDLVLLLCLLPDPDLPDPPDDDDPVLVVLLVNQLSRLVSLLVCLCSDVVCSCVRRVDDPVSSVSSPPGDSVSSSSSSNSSHRGMHGQFASVLSVQRRPPPPCVVVPVVVNVVRSDGDPHD

Solvent-accessible surface area (backbone atoms only — not comparable to full-atom values): 10464 Å² total; per-residue (Å²): 136,60,75,66,66,54,52,46,48,52,34,24,52,49,30,34,55,54,51,50,52,51,32,56,46,66,68,36,76,89,44,58,90,52,47,76,71,55,52,55,56,72,63,38,50,54,40,49,55,69,49,51,73,74,22,45,52,47,46,18,69,39,77,62,64,48,57,39,69,66,64,64,59,61,63,58,40,48,39,45,71,49,84,70,81,66,69,85,85,62,88,76,50,77,65,53,53,51,47,22,49,55,26,32,54,54,48,50,56,50,34,52,35,30,67,75,36,55,68,55,30,32,73,69,70,63,47,51,71,69,39,40,54,47,41,59,69,54,51,73,68,33,43,58,51,28,15,63,49,82,59,76,48,51,18,64,42,41,42,44,65,28,45,46,35,47,26,72,31,67,65,50,47,71,76,36,53,68,60,49,52,57,21,58,43,64,68,78,82,131

Secondary structure (DSSP, 8-state):
--HHHHHHHHHHHHHHHHHHHHHHHHHSGGGGGGGGGGT--HHHHHHHHT--HHHHHHHH-SSS-SEEESS-HHHHHHHHH----TT-SS---HHHHHHHHHHHHHHHHHHHHHHH-HHHHHHHH---HHHHHHHHH--HHHHHHHHTSS---EEE-S-HHHHIIIII-HHHHHH-HHHHHHHHSPPP--